Protein AF-A0A962G5G0-F1 (afdb_monomer)

Structure (mmCIF, N/CA/C/O backbone):
data_AF-A0A962G5G0-F1
#
_entry.id   AF-A0A962G5G0-F1
#
loop_
_atom_site.group_PDB
_atom_site.id
_atom_site.type_symbol
_atom_site.label_atom_id
_atom_site.label_alt_id
_atom_site.label_comp_id
_atom_site.label_asym_id
_atom_site.label_entity_id
_atom_site.label_seq_id
_atom_site.pdbx_PDB_ins_code
_atom_site.Cartn_x
_atom_site.Cartn_y
_atom_site.Cartn_z
_atom_site.occupancy
_atom_site.B_iso_or_equiv
_atom_site.auth_seq_id
_atom_site.auth_comp_id
_atom_site.auth_asym_id
_atom_site.auth_atom_id
_atom_site.pdbx_PDB_model_num
ATOM 1 N N . MET A 1 1 ? -68.195 -28.520 99.764 1.00 36.41 1 MET A N 1
ATOM 2 C CA . MET A 1 1 ? -67.243 -29.637 99.575 1.00 36.41 1 MET A CA 1
ATOM 3 C C . MET A 1 1 ? -66.079 -29.139 98.726 1.00 36.41 1 MET A C 1
ATOM 5 O O . MET A 1 1 ? -66.349 -28.735 97.608 1.00 36.41 1 MET A O 1
ATOM 9 N N . LYS A 1 2 ? -64.849 -29.201 99.279 1.00 35.91 2 LYS A N 1
ATOM 10 C CA . LYS A 1 2 ? -63.507 -29.030 98.653 1.00 35.91 2 LYS A CA 1
ATOM 11 C C . LYS A 1 2 ? -63.187 -27.598 98.150 1.00 35.91 2 LYS A C 1
ATOM 13 O O . LYS A 1 2 ? -63.833 -27.125 97.231 1.00 35.91 2 LYS A O 1
ATOM 18 N N . SER A 1 3 ? -62.398 -26.799 98.893 1.00 39.56 3 SER A N 1
ATOM 19 C CA . SER A 1 3 ? -60.905 -26.710 98.900 1.00 39.56 3 SER A CA 1
ATOM 20 C C . SER A 1 3 ? -60.336 -26.190 97.570 1.00 39.56 3 SER A C 1
ATOM 22 O O . SER A 1 3 ? -60.758 -26.685 96.540 1.00 39.56 3 SER A O 1
ATOM 24 N N . ASN A 1 4 ? -59.331 -25.316 97.453 1.00 39.34 4 ASN A N 1
ATOM 25 C CA . ASN A 1 4 ? -58.506 -24.489 98.344 1.00 39.34 4 ASN A CA 1
ATOM 26 C C . ASN A 1 4 ? -57.623 -23.599 97.423 1.00 39.34 4 ASN A C 1
ATOM 28 O O . ASN A 1 4 ? -57.288 -24.030 96.328 1.00 39.34 4 ASN A O 1
ATOM 32 N N . LEU A 1 5 ? -57.215 -22.425 97.919 1.00 43.81 5 LEU A N 1
ATOM 33 C CA . LEU A 1 5 ? -55.905 -21.755 97.751 1.00 43.81 5 LEU A CA 1
ATOM 34 C C . LEU A 1 5 ? -55.182 -21.669 96.371 1.00 43.81 5 LEU A C 1
ATOM 36 O O . LEU A 1 5 ? -54.642 -22.650 95.875 1.00 43.81 5 LEU A O 1
ATOM 40 N N . ALA A 1 6 ? -54.935 -20.409 95.973 1.00 43.25 6 ALA A N 1
ATOM 41 C CA . ALA A 1 6 ? -53.603 -19.785 95.818 1.00 43.25 6 ALA A CA 1
ATOM 42 C C . ALA A 1 6 ? -53.030 -19.447 94.414 1.00 43.25 6 ALA A C 1
ATOM 44 O O . ALA A 1 6 ? -53.077 -20.224 93.469 1.00 43.25 6 ALA A O 1
ATOM 45 N N . ILE A 1 7 ? -52.321 -18.304 94.434 1.00 49.72 7 ILE A N 1
ATOM 46 C CA . ILE A 1 7 ? -51.160 -17.855 93.636 1.00 49.72 7 ILE A CA 1
ATOM 47 C C . ILE A 1 7 ? -51.413 -16.794 92.543 1.00 49.72 7 ILE A C 1
ATOM 49 O O . ILE A 1 7 ? -51.972 -17.027 91.479 1.00 49.72 7 ILE A O 1
ATOM 53 N N . VAL A 1 8 ? -50.903 -15.604 92.877 1.00 47.97 8 VAL A N 1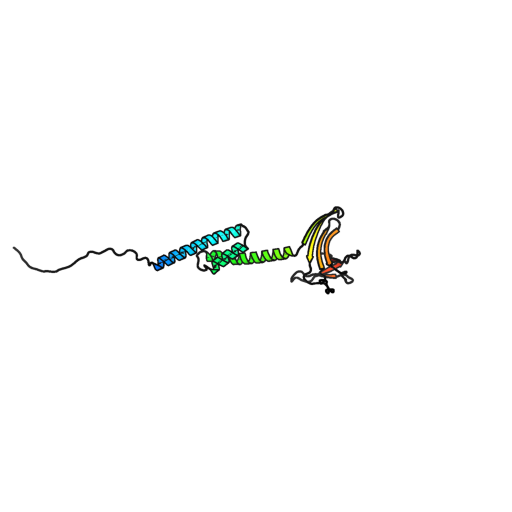
ATOM 54 C CA . VAL A 1 8 ? -50.624 -14.397 92.088 1.00 47.97 8 VAL A CA 1
ATOM 55 C C . VAL A 1 8 ? -49.472 -14.649 91.105 1.00 47.97 8 VAL A C 1
ATOM 57 O O . VAL A 1 8 ? -48.456 -15.172 91.548 1.00 47.97 8 VAL A O 1
ATOM 60 N N . ALA A 1 9 ? -49.557 -14.187 89.847 1.00 42.62 9 ALA A N 1
ATOM 61 C CA . ALA A 1 9 ? -48.405 -13.634 89.109 1.00 42.62 9 ALA A CA 1
ATOM 62 C C . ALA A 1 9 ? -48.790 -12.969 87.769 1.00 42.62 9 ALA A C 1
ATOM 64 O O . ALA A 1 9 ? -49.517 -13.511 86.944 1.00 42.62 9 ALA A O 1
ATOM 65 N N . LEU A 1 10 ? -48.225 -11.777 87.606 1.00 46.53 10 LEU A N 1
ATOM 66 C CA . LEU A 1 10 ? -48.151 -10.849 86.479 1.00 46.53 10 LEU A CA 1
ATOM 67 C C . LEU A 1 10 ? -47.375 -11.444 85.276 1.00 46.53 10 LEU A C 1
ATOM 69 O O . LEU A 1 10 ? -46.328 -12.030 85.519 1.00 46.53 10 LEU A O 1
ATOM 73 N N . LEU A 1 11 ? -47.811 -11.234 84.020 1.00 47.28 11 LEU A N 1
ATOM 74 C CA . LEU A 1 11 ? -47.003 -11.269 82.768 1.00 47.28 11 LEU A CA 1
ATOM 75 C C . LEU A 1 11 ? -47.920 -10.855 81.589 1.00 47.28 11 LEU A C 1
ATOM 77 O O . LEU A 1 11 ? -48.813 -11.599 81.205 1.00 47.28 11 LEU A O 1
ATOM 81 N N . ALA A 1 12 ? -47.974 -9.584 81.182 1.00 44.97 12 ALA A N 1
ATOM 82 C CA . ALA A 1 12 ? -47.028 -8.863 80.319 1.00 44.97 12 ALA A CA 1
ATOM 83 C C . ALA A 1 12 ? -47.018 -9.340 78.847 1.00 44.97 12 ALA A C 1
ATOM 85 O O . ALA A 1 12 ? -46.384 -10.325 78.500 1.00 44.97 12 ALA A O 1
ATOM 86 N N . SER A 1 13 ? -47.730 -8.565 78.017 1.00 46.62 13 SER A N 1
ATOM 87 C CA . SER A 1 13 ? -47.401 -8.123 76.650 1.00 46.62 13 SER A CA 1
ATOM 88 C C . SER A 1 13 ? -46.637 -9.078 75.720 1.00 46.62 13 SER A C 1
ATOM 90 O O . SER A 1 13 ? -45.431 -9.265 75.855 1.00 46.62 13 SER A O 1
ATOM 92 N N . MET A 1 14 ? -47.309 -9.543 74.662 1.00 47.50 14 MET A N 1
ATOM 93 C CA . MET A 1 14 ? -46.646 -10.031 73.449 1.00 47.50 14 MET A CA 1
ATOM 94 C C . MET A 1 14 ? -47.376 -9.499 72.209 1.00 47.50 14 MET A C 1
ATOM 96 O O . MET A 1 14 ? -48.088 -10.212 71.510 1.00 47.50 14 MET A O 1
ATOM 100 N N . ILE A 1 15 ? -47.217 -8.196 71.968 1.00 54.34 15 ILE A N 1
ATOM 101 C CA . ILE A 1 15 ? -47.403 -7.595 70.645 1.00 54.34 15 ILE A CA 1
ATOM 102 C C . ILE A 1 15 ? -46.036 -7.702 69.963 1.00 54.34 15 ILE A C 1
ATOM 104 O O . ILE A 1 15 ? -45.119 -6.959 70.298 1.00 54.34 15 ILE A O 1
ATOM 108 N N . LEU A 1 16 ? -45.885 -8.667 69.055 1.00 52.91 16 LEU A N 1
ATOM 109 C CA . LEU A 1 16 ? -44.773 -8.729 68.106 1.00 52.91 16 LEU A CA 1
ATOM 110 C C . LEU A 1 16 ? -45.075 -7.750 66.961 1.00 52.91 16 LEU A C 1
ATOM 112 O O . LEU A 1 16 ? -45.973 -8.041 66.166 1.00 52.91 16 LEU A O 1
ATOM 116 N N . PRO A 1 17 ? -44.369 -6.616 66.812 1.00 52.75 17 PRO A N 1
ATOM 117 C CA . PRO A 1 17 ? -44.355 -5.943 65.530 1.00 52.75 17 PRO A CA 1
ATOM 118 C C . PRO A 1 17 ? -43.492 -6.772 64.570 1.00 52.75 17 PRO A C 1
ATOM 120 O O . PRO A 1 17 ? -42.322 -7.058 64.823 1.00 52.75 17 PRO A O 1
ATOM 123 N N . LEU A 1 18 ? -44.095 -7.173 63.454 1.00 57.88 18 LEU A N 1
ATOM 124 C CA . LEU A 1 18 ? -43.397 -7.614 62.253 1.00 57.88 18 LEU A CA 1
ATOM 125 C C . LEU A 1 18 ? -42.538 -6.448 61.730 1.00 57.88 18 LEU A C 1
ATOM 127 O O . LEU A 1 18 ? -43.005 -5.636 60.941 1.00 57.88 18 LEU A O 1
ATOM 131 N N . THR A 1 19 ? -41.286 -6.346 62.175 1.00 49.97 19 THR A N 1
ATOM 132 C CA . THR A 1 19 ? -40.266 -5.470 61.573 1.00 49.97 19 THR A CA 1
ATOM 133 C C . THR A 1 19 ? -39.116 -6.324 61.055 1.00 49.97 19 THR A C 1
ATOM 135 O O . THR A 1 19 ? -38.000 -6.283 61.563 1.00 49.97 19 THR A O 1
ATOM 138 N N . ALA A 1 20 ? -39.410 -7.152 60.059 1.00 50.50 20 ALA A N 1
ATOM 139 C CA . ALA A 1 20 ? -38.411 -7.858 59.268 1.00 50.50 20 ALA A CA 1
ATOM 140 C C . ALA A 1 20 ? -38.700 -7.610 57.781 1.00 50.50 20 ALA A C 1
ATOM 142 O O . ALA A 1 20 ? -38.950 -8.535 57.018 1.00 50.50 20 ALA A O 1
ATOM 143 N N . CYS A 1 21 ? -38.712 -6.331 57.400 1.00 55.66 21 CYS A N 1
ATOM 144 C CA . CYS A 1 21 ? -38.601 -5.893 56.015 1.00 55.66 21 CYS A CA 1
ATOM 145 C C . CYS A 1 21 ? -37.314 -5.070 55.879 1.00 55.66 21 CYS A C 1
ATOM 147 O O . CYS A 1 21 ? -37.203 -3.981 56.437 1.00 55.66 21 CYS A O 1
ATOM 149 N N . ASP A 1 22 ? -36.366 -5.637 55.137 1.00 57.44 22 ASP A N 1
ATOM 150 C CA . ASP A 1 22 ? -35.832 -4.984 53.942 1.00 57.44 22 ASP A CA 1
ATOM 151 C C . ASP A 1 22 ? -35.091 -3.653 54.160 1.00 57.44 22 ASP A C 1
ATOM 153 O O . ASP A 1 22 ? -35.490 -2.596 53.676 1.00 57.44 22 ASP A O 1
ATOM 157 N N . GLN A 1 23 ? -33.969 -3.690 54.882 1.00 61.34 23 GLN A N 1
ATOM 158 C CA . GLN A 1 23 ? -32.993 -2.600 54.816 1.00 61.34 23 GLN A CA 1
ATOM 159 C C . GLN A 1 23 ? -32.037 -2.867 53.654 1.00 61.34 23 GLN A C 1
ATOM 161 O O . GLN A 1 23 ? -30.925 -3.356 53.844 1.00 61.34 23 GLN A O 1
ATOM 166 N N . VAL A 1 24 ? -32.499 -2.583 52.434 1.00 66.50 24 VAL A N 1
ATOM 167 C CA . VAL A 1 24 ? -31.597 -2.410 51.292 1.00 66.50 24 VAL A CA 1
ATOM 168 C C . VAL A 1 24 ? -30.674 -1.246 51.639 1.00 66.50 24 VAL A C 1
ATOM 170 O O . VAL A 1 24 ? -31.141 -0.134 51.883 1.00 66.50 24 VAL A O 1
ATOM 173 N N . ASP A 1 25 ? -29.374 -1.518 51.707 1.00 82.44 25 ASP A N 1
ATOM 174 C CA . ASP A 1 25 ? -28.355 -0.500 51.941 1.00 82.44 25 ASP A CA 1
ATOM 175 C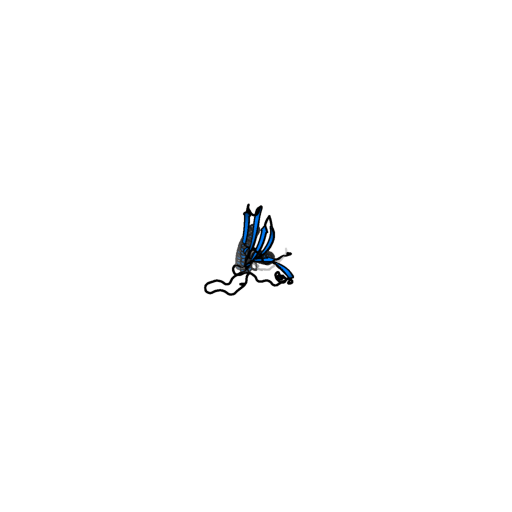 C . ASP A 1 25 ? -28.440 0.576 50.832 1.00 82.44 25 ASP A C 1
ATOM 177 O O . ASP A 1 25 ? -28.213 0.260 49.655 1.00 82.44 25 ASP A O 1
ATOM 181 N N . PRO A 1 26 ? -28.762 1.843 51.167 1.00 84.12 26 PRO A N 1
ATOM 182 C CA . PRO A 1 26 ? -28.866 2.923 50.187 1.00 84.12 26 PRO A CA 1
ATOM 183 C C . PRO A 1 26 ? -27.579 3.129 49.377 1.00 84.12 26 PRO A C 1
ATOM 185 O O . PRO A 1 26 ? -27.629 3.561 48.221 1.00 84.12 26 PRO A O 1
ATOM 188 N N . GLU A 1 27 ? -26.415 2.817 49.954 1.00 85.62 27 GLU A N 1
ATOM 189 C CA . GLU A 1 27 ? -25.130 2.916 49.266 1.00 85.62 27 GLU A CA 1
ATOM 190 C C . GLU A 1 27 ? -24.972 1.814 48.208 1.00 85.62 27 GLU A C 1
ATOM 192 O O . GLU A 1 27 ? -24.553 2.094 47.075 1.00 85.62 27 GLU A O 1
ATOM 197 N N . ALA A 1 28 ? -25.401 0.591 48.531 1.00 87.12 28 ALA A N 1
ATOM 198 C CA . ALA A 1 28 ? -25.445 -0.529 47.595 1.00 87.12 28 ALA A CA 1
ATOM 199 C C . ALA A 1 28 ? -26.407 -0.254 46.427 1.00 87.12 28 ALA A C 1
ATOM 201 O O . ALA A 1 28 ? -26.058 -0.489 45.265 1.00 87.12 28 ALA A O 1
ATOM 202 N N . GLU A 1 29 ? -27.578 0.328 46.698 1.00 88.81 29 GLU A N 1
ATOM 203 C CA . GLU A 1 29 ? -28.540 0.697 45.655 1.00 88.81 29 GLU A CA 1
ATOM 204 C C . GLU A 1 29 ? -27.980 1.787 44.717 1.00 88.81 29 GLU A C 1
ATOM 206 O O . GLU A 1 29 ? -28.083 1.691 43.487 1.00 88.81 29 GLU A O 1
ATOM 211 N N . LEU A 1 30 ? -27.323 2.817 45.262 1.00 91.44 30 LEU A N 1
ATOM 212 C CA . LEU A 1 30 ? -26.669 3.862 44.466 1.00 91.44 30 LEU A CA 1
ATOM 213 C C . LEU A 1 30 ? -25.529 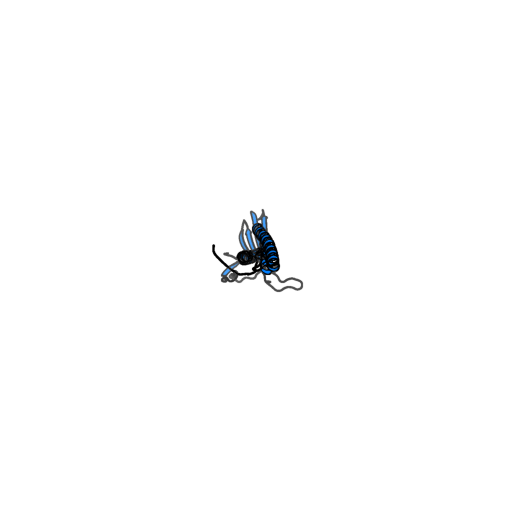3.306 43.605 1.00 91.44 30 LEU A C 1
ATOM 215 O O . LEU A 1 30 ? -25.385 3.710 42.444 1.00 91.44 30 LEU A O 1
ATOM 219 N N . ALA A 1 31 ? -24.727 2.386 44.145 1.00 90.50 31 ALA A N 1
ATOM 220 C CA . ALA A 1 31 ? -23.669 1.707 43.404 1.00 90.50 31 ALA A CA 1
ATOM 221 C C . ALA A 1 31 ? -24.241 0.866 42.253 1.00 90.50 31 ALA A C 1
ATOM 223 O O . ALA A 1 31 ? -23.762 0.974 41.122 1.00 90.50 31 ALA A O 1
ATOM 224 N N . GLN A 1 32 ? -25.321 0.122 42.498 1.00 91.06 32 GLN A N 1
ATOM 225 C CA . GLN A 1 32 ? -26.008 -0.660 41.472 1.00 91.06 32 GLN A CA 1
ATOM 226 C C . GLN A 1 32 ? -26.581 0.229 40.361 1.00 91.06 32 GLN A C 1
ATOM 228 O O . GLN A 1 32 ? -26.385 -0.055 39.178 1.00 91.06 32 GLN A O 1
ATOM 233 N N . ARG A 1 33 ? -27.224 1.351 40.712 1.00 93.69 33 ARG A N 1
ATOM 234 C CA . ARG A 1 33 ? -27.728 2.333 39.735 1.00 93.69 33 ARG A CA 1
ATOM 235 C C . ARG A 1 33 ? -26.597 2.963 38.915 1.00 93.69 33 ARG A C 1
ATOM 237 O O . ARG A 1 33 ? -26.771 3.188 37.718 1.00 93.69 33 ARG A O 1
ATOM 244 N N . ARG A 1 34 ? -25.439 3.256 39.525 1.00 93.19 34 ARG A N 1
ATOM 245 C CA . ARG A 1 34 ? -24.243 3.735 38.803 1.00 93.19 34 ARG A CA 1
ATOM 246 C C . ARG A 1 34 ? -23.729 2.684 37.824 1.00 93.19 34 ARG A C 1
ATOM 248 O O . ARG A 1 34 ? -23.516 3.021 36.663 1.00 93.19 34 ARG A O 1
ATOM 255 N N . GLN A 1 35 ? -23.598 1.434 38.265 1.00 93.81 35 GLN A N 1
ATOM 256 C CA . GLN A 1 35 ? -23.142 0.344 37.407 1.00 93.81 35 GLN A CA 1
ATOM 257 C C . GLN A 1 35 ? -24.099 0.128 36.234 1.00 93.81 35 GLN A C 1
ATOM 259 O O . GLN A 1 35 ? -23.654 0.046 35.098 1.00 93.81 35 GLN A O 1
ATOM 264 N N . ALA A 1 36 ? -25.412 0.129 36.474 1.00 95.81 36 ALA A N 1
ATOM 265 C CA . ALA A 1 36 ? -26.407 -0.014 35.414 1.00 95.81 36 ALA A CA 1
ATOM 266 C C . ALA A 1 36 ? -26.285 1.078 34.335 1.00 95.81 36 ALA A C 1
ATOM 268 O O . ALA A 1 36 ? -26.421 0.780 33.151 1.00 95.81 36 ALA A O 1
ATOM 269 N N . ARG A 1 37 ? -25.976 2.326 34.721 1.00 96.19 37 ARG A N 1
ATOM 270 C CA . ARG A 1 37 ? -25.713 3.410 33.757 1.00 96.19 37 ARG A CA 1
ATOM 271 C C . ARG A 1 37 ? -24.438 3.181 32.948 1.00 96.19 37 ARG A C 1
ATOM 273 O O . ARG A 1 37 ? -24.449 3.433 31.750 1.00 96.19 37 ARG A O 1
ATOM 280 N N . VAL A 1 38 ? -23.368 2.703 33.587 1.00 97.06 38 VAL A N 1
ATOM 281 C CA . VAL A 1 38 ? -22.122 2.341 32.892 1.00 97.06 38 VAL A CA 1
ATOM 282 C C . VAL A 1 38 ? -22.381 1.228 31.880 1.00 97.06 38 VAL A C 1
ATOM 284 O O . VAL A 1 38 ? -21.997 1.367 30.725 1.00 97.06 38 VAL A O 1
ATOM 287 N N . GLU A 1 39 ? -23.080 0.161 32.275 1.00 97.44 39 GLU A N 1
ATOM 288 C CA . GLU A 1 39 ? -23.389 -0.948 31.363 1.00 97.44 39 GLU A CA 1
ATOM 289 C C . GLU A 1 39 ? -24.267 -0.498 30.187 1.00 97.44 39 GLU A C 1
ATOM 291 O O . GLU A 1 39 ? -24.011 -0.895 29.056 1.00 97.44 39 GLU A O 1
ATOM 296 N N . ALA A 1 40 ? -25.262 0.364 30.424 1.00 97.81 40 ALA A N 1
ATOM 297 C CA . ALA A 1 40 ? -26.109 0.895 29.355 1.00 97.81 40 ALA A CA 1
ATOM 298 C C . ALA A 1 40 ? -25.322 1.754 28.348 1.00 97.81 40 ALA A C 1
ATOM 300 O O . ALA A 1 40 ? -25.558 1.664 27.142 1.00 97.81 40 ALA A O 1
ATOM 301 N N . GLU A 1 41 ? -24.373 2.567 28.823 1.00 97.19 41 GLU A N 1
ATOM 302 C CA . GLU A 1 41 ? -23.491 3.340 27.943 1.00 97.19 41 GLU A CA 1
ATOM 303 C C . GLU A 1 41 ? -22.565 2.417 27.142 1.00 97.19 41 GLU A C 1
ATOM 305 O O . GLU A 1 41 ? -22.455 2.555 25.926 1.00 97.19 41 GLU A O 1
ATOM 310 N N . VAL A 1 42 ? -21.947 1.428 27.792 1.00 98.31 42 VAL A N 1
ATOM 311 C CA . VAL A 1 42 ? -21.063 0.468 27.119 1.00 98.31 42 VAL A CA 1
ATOM 312 C C . VAL A 1 42 ? -21.818 -0.363 26.076 1.00 98.31 42 VAL A C 1
ATOM 314 O O . VAL A 1 42 ? -21.279 -0.602 24.999 1.00 98.31 42 VAL A O 1
ATOM 317 N N . GLU A 1 43 ? -23.067 -0.753 26.337 1.00 98.31 43 GLU A N 1
ATOM 318 C CA . GLU A 1 43 ? -23.927 -1.439 25.360 1.00 98.31 43 GLU A CA 1
ATOM 319 C C . GLU A 1 43 ? -24.154 -0.577 24.111 1.00 98.31 43 GLU A C 1
ATOM 321 O O . GLU A 1 43 ? -23.984 -1.040 22.982 1.00 98.31 43 GLU A O 1
ATOM 326 N N . LYS A 1 44 ? -24.454 0.715 24.294 1.00 98.25 44 LYS A N 1
ATOM 327 C CA . LYS A 1 44 ? -24.594 1.660 23.179 1.00 98.25 44 LYS A CA 1
ATOM 328 C C . LYS A 1 44 ? -23.293 1.784 22.382 1.00 98.25 44 LYS A C 1
ATOM 330 O O . LYS A 1 44 ? -23.327 1.789 21.151 1.00 98.25 44 LYS A O 1
ATOM 335 N N . GLN A 1 45 ? -22.151 1.868 23.063 1.00 98.19 45 GLN A N 1
ATOM 336 C CA . GLN A 1 45 ? -20.845 1.908 22.404 1.00 98.19 45 GLN A CA 1
ATOM 337 C C . GLN A 1 45 ? -20.557 0.613 21.639 1.00 98.19 45 GLN A C 1
ATOM 339 O O . GLN A 1 45 ? -20.057 0.668 20.519 1.00 98.19 45 GLN A O 1
ATOM 344 N N . TYR A 1 46 ? -20.924 -0.543 22.190 1.00 98.00 46 TYR A N 1
ATOM 345 C CA . TYR A 1 46 ? -20.757 -1.832 21.523 1.00 98.00 46 TYR A CA 1
ATOM 346 C C . TYR A 1 46 ? -21.609 -1.936 20.254 1.00 98.00 46 TYR A C 1
ATOM 348 O O . TYR A 1 46 ? -21.114 -2.340 19.204 1.00 98.00 46 TYR A O 1
ATOM 356 N N . HIS A 1 47 ? -22.856 -1.471 20.304 1.00 98.31 47 HIS A N 1
ATOM 357 C CA . HIS A 1 47 ? -23.697 -1.369 19.116 1.00 98.31 47 HIS A CA 1
ATOM 358 C C . HIS A 1 47 ? -23.080 -0.447 18.047 1.00 98.31 47 HIS A C 1
ATOM 360 O O . HIS A 1 47 ? -23.006 -0.821 16.877 1.00 98.31 47 HIS A O 1
ATOM 366 N N . ASN A 1 48 ? -22.582 0.732 18.434 1.00 98.00 48 ASN A N 1
ATOM 367 C CA . ASN A 1 48 ? -21.911 1.646 17.503 1.00 98.00 48 ASN A CA 1
ATOM 368 C C . ASN A 1 48 ? -20.643 1.027 16.896 1.00 98.00 48 ASN A C 1
ATOM 370 O O . ASN A 1 48 ? -20.385 1.189 15.705 1.00 98.00 48 ASN A O 1
ATOM 374 N N . PHE A 1 49 ? -19.865 0.308 17.703 1.00 98.25 49 PHE A N 1
ATOM 375 C CA . PHE A 1 49 ? -18.680 -0.420 17.268 1.00 98.25 49 PHE A CA 1
ATOM 376 C C . PHE A 1 49 ? -19.015 -1.449 16.178 1.00 98.25 49 PHE A C 1
ATOM 378 O O . PHE A 1 49 ? -18.419 -1.407 15.103 1.00 98.25 49 PHE A O 1
ATOM 385 N N . GLU A 1 50 ? -20.010 -2.313 16.402 1.00 97.44 50 GLU A N 1
ATOM 386 C CA . GLU A 1 50 ? -20.423 -3.319 15.412 1.00 97.44 50 GLU A CA 1
ATOM 387 C C . GLU A 1 50 ? -20.974 -2.664 14.131 1.00 97.44 50 GLU A C 1
ATOM 389 O O . GLU A 1 50 ? -20.667 -3.112 13.026 1.00 97.44 50 GLU A O 1
ATOM 394 N N . GLN A 1 51 ? -21.716 -1.555 14.243 1.00 98.06 51 GLN A N 1
ATOM 395 C CA . GLN A 1 51 ? -22.164 -0.797 13.068 1.00 98.06 51 GLN A CA 1
ATOM 396 C C . GLN A 1 51 ? -20.999 -0.215 12.261 1.00 98.06 51 GLN A C 1
ATOM 398 O O . GLN A 1 51 ? -21.034 -0.219 11.029 1.00 98.06 51 GLN A O 1
ATOM 403 N N . LEU A 1 52 ? -19.963 0.292 12.932 1.00 97.56 52 LEU A N 1
ATOM 404 C CA . LEU A 1 52 ? -18.783 0.821 12.255 1.00 97.56 52 LEU A CA 1
ATOM 405 C C . LEU A 1 52 ? -18.029 -0.282 11.517 1.00 97.56 52 LEU A C 1
ATOM 407 O O . LEU A 1 52 ? -17.691 -0.070 10.350 1.00 97.56 52 LEU A O 1
ATOM 411 N N . LEU A 1 53 ? -17.866 -1.455 12.136 1.00 95.94 53 LEU A N 1
ATOM 412 C CA . LEU A 1 53 ? -17.302 -2.632 11.473 1.00 95.94 53 LEU A CA 1
ATOM 413 C C . LEU A 1 53 ? -18.117 -3.030 10.239 1.00 95.94 53 LEU A C 1
ATOM 415 O O . LEU A 1 53 ? -17.556 -3.151 9.154 1.00 95.94 53 LEU A O 1
ATOM 419 N N . ALA A 1 54 ? -19.442 -3.141 10.371 1.00 96.56 54 ALA A N 1
ATOM 420 C CA . ALA A 1 54 ? -20.329 -3.476 9.256 1.00 96.56 54 ALA A CA 1
ATOM 421 C C . ALA A 1 54 ? -20.278 -2.446 8.110 1.00 96.56 54 ALA A C 1
ATOM 423 O O . ALA A 1 54 ? -20.515 -2.790 6.956 1.00 96.56 54 ALA A O 1
ATOM 424 N N . SER A 1 55 ? -19.949 -1.186 8.414 1.00 96.50 55 SER A N 1
ATOM 425 C CA . SER A 1 55 ? -19.790 -0.113 7.422 1.00 96.50 55 SER A CA 1
ATOM 426 C C . SER A 1 55 ? -18.367 0.044 6.863 1.00 96.50 55 SER A C 1
ATOM 428 O O . SER A 1 55 ? -18.105 1.017 6.158 1.00 96.50 55 SER A O 1
ATOM 430 N N . GLY A 1 56 ? -17.434 -0.855 7.203 1.00 93.56 56 GLY A N 1
ATOM 431 C CA . GLY A 1 56 ? -16.036 -0.786 6.758 1.00 93.56 56 GLY A CA 1
ATOM 432 C C . GLY A 1 56 ? -15.215 0.336 7.408 1.00 93.56 56 GLY A C 1
ATOM 433 O O . GLY A 1 56 ? -14.141 0.680 6.928 1.00 93.56 56 GLY A O 1
ATOM 434 N N . ARG A 1 57 ? -15.697 0.932 8.506 1.00 94.69 57 ARG A N 1
ATOM 435 C CA . ARG A 1 57 ? -15.023 2.026 9.229 1.00 94.69 57 ARG A CA 1
ATOM 436 C C . ARG A 1 57 ? -14.238 1.491 10.426 1.00 94.69 57 ARG A C 1
ATOM 438 O O . ARG A 1 57 ? -14.485 1.883 11.569 1.00 94.69 57 ARG A O 1
ATOM 445 N N . ALA A 1 58 ? -13.303 0.583 10.146 1.00 94.19 58 ALA A N 1
ATOM 446 C CA . ALA A 1 58 ? -12.516 -0.150 11.139 1.00 94.19 58 ALA A CA 1
ATOM 447 C C . ALA A 1 58 ? -11.744 0.769 12.104 1.00 94.19 58 ALA A C 1
ATOM 449 O O . ALA A 1 58 ? -11.801 0.563 13.315 1.00 94.19 58 ALA A O 1
ATOM 450 N N . ASP A 1 59 ? -11.108 1.833 11.601 1.00 94.31 59 ASP A N 1
ATOM 451 C CA . ASP A 1 59 ? -10.374 2.804 12.428 1.00 94.31 59 ASP A CA 1
ATOM 452 C C . ASP A 1 59 ? -11.260 3.475 13.488 1.00 94.31 59 ASP A C 1
ATOM 454 O O . ASP A 1 59 ? -10.875 3.627 14.649 1.00 94.31 59 ASP A O 1
ATOM 458 N N . LEU A 1 60 ? -12.479 3.868 13.102 1.00 96.06 60 LEU A N 1
ATOM 459 C CA . LEU A 1 60 ? -13.430 4.483 14.026 1.00 96.06 60 LEU A CA 1
ATOM 460 C C . LEU A 1 60 ? -13.951 3.464 15.043 1.00 96.06 60 LEU A C 1
ATOM 462 O O . LEU A 1 60 ? -14.129 3.812 16.210 1.00 96.06 60 LEU A O 1
ATOM 466 N N . ALA A 1 61 ? -14.173 2.216 14.620 1.00 97.38 61 ALA A N 1
ATOM 467 C CA . ALA A 1 61 ? -14.553 1.135 15.523 1.00 97.38 61 ALA A CA 1
ATOM 468 C C . ALA A 1 61 ? -13.455 0.903 16.577 1.00 97.38 61 ALA A C 1
ATOM 470 O O . ALA A 1 61 ? -13.744 0.868 17.773 1.00 97.38 61 ALA A O 1
ATOM 471 N N . LEU A 1 62 ? -12.187 0.844 16.158 1.00 97.38 62 LEU A N 1
ATOM 472 C CA . LEU A 1 62 ? -11.053 0.694 17.068 1.00 97.38 62 LEU A CA 1
ATOM 473 C C . LEU A 1 62 ? -10.995 1.829 18.103 1.00 97.38 62 LEU A C 1
ATOM 475 O O . LEU A 1 62 ? -10.814 1.554 19.285 1.00 97.38 62 LEU A O 1
ATOM 479 N N . ASN A 1 63 ? -11.245 3.080 17.699 1.00 97.38 63 ASN A N 1
ATOM 480 C CA . ASN A 1 63 ? -11.292 4.213 18.631 1.00 97.38 63 ASN A CA 1
ATOM 481 C C . ASN A 1 63 ? -12.376 4.056 19.714 1.00 97.38 63 ASN A C 1
ATOM 483 O O . ASN A 1 63 ? -12.131 4.384 20.877 1.00 97.38 63 ASN A O 1
ATOM 487 N N . ILE A 1 64 ? -13.563 3.544 19.358 1.00 97.81 64 ILE A N 1
ATOM 488 C CA . ILE A 1 64 ? -14.622 3.246 20.338 1.00 97.81 64 ILE A CA 1
ATOM 489 C C . ILE A 1 64 ? -14.156 2.160 21.305 1.00 97.81 64 ILE A C 1
ATOM 491 O O . ILE A 1 64 ? -14.284 2.316 22.520 1.00 97.81 64 ILE A O 1
ATOM 495 N N . ALA A 1 65 ? -13.604 1.071 20.772 1.00 97.44 65 ALA A N 1
ATOM 496 C CA . ALA A 1 65 ? -13.141 -0.043 21.582 1.00 97.44 65 ALA A CA 1
ATOM 497 C C . ALA A 1 65 ? -12.039 0.391 22.563 1.00 97.44 65 ALA A C 1
ATOM 499 O O . ALA A 1 65 ? -12.156 0.137 23.762 1.00 97.44 65 ALA A O 1
ATOM 500 N N . ASP A 1 66 ? -11.031 1.127 22.089 1.00 97.62 66 ASP A N 1
ATOM 501 C CA . ASP A 1 66 ? -9.946 1.663 22.916 1.00 97.62 66 ASP A CA 1
ATOM 502 C C . ASP A 1 66 ? -10.485 2.613 24.001 1.00 97.62 66 ASP A C 1
ATOM 504 O O . ASP A 1 66 ? -10.070 2.539 25.163 1.00 97.62 66 ASP A O 1
ATOM 508 N N . HIS A 1 67 ? -11.463 3.465 23.670 1.00 97.50 67 HIS A N 1
ATOM 509 C CA . HIS A 1 67 ? -12.114 4.338 24.648 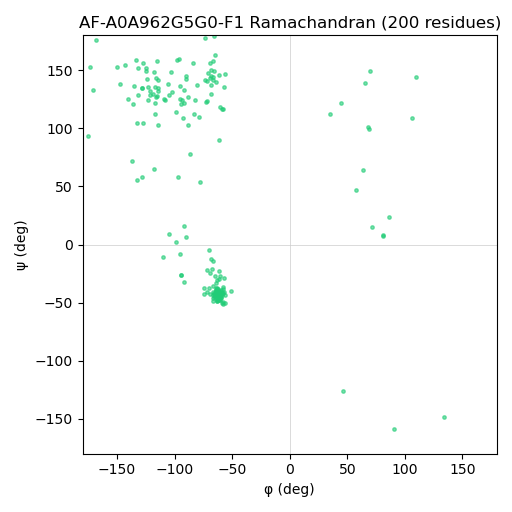1.00 97.50 67 HIS A CA 1
ATOM 510 C C . HIS A 1 67 ? -12.842 3.545 25.744 1.00 97.50 67 HIS A C 1
ATOM 512 O O . HIS A 1 67 ? -12.660 3.836 26.932 1.00 97.50 67 HIS A O 1
ATOM 518 N N . VAL A 1 68 ? -13.637 2.537 25.370 1.00 97.62 68 VAL A N 1
ATOM 519 C CA . VAL A 1 68 ? -14.378 1.696 26.322 1.00 97.62 68 VAL A CA 1
ATOM 520 C C . VAL A 1 68 ? -13.422 0.903 27.205 1.00 97.62 68 VAL A C 1
ATOM 522 O O . VAL A 1 68 ? -13.591 0.894 28.421 1.00 97.62 68 VAL A O 1
ATOM 525 N N . LEU A 1 69 ? -12.394 0.277 26.631 1.00 97.06 69 LEU A N 1
ATOM 526 C CA . LEU A 1 69 ? -11.421 -0.510 27.391 1.00 97.06 69 LEU A CA 1
ATOM 527 C C . LEU A 1 69 ? -10.616 0.346 28.373 1.00 97.06 69 LEU A C 1
ATOM 529 O O . LEU A 1 69 ? -10.291 -0.124 29.462 1.00 97.06 69 LEU A O 1
ATOM 533 N N . LYS A 1 70 ? -10.340 1.607 28.022 1.00 97.88 70 LYS A N 1
ATOM 534 C CA . LYS A 1 70 ? -9.672 2.571 28.904 1.00 97.88 70 LYS A CA 1
ATOM 535 C C . LYS A 1 70 ? -10.586 3.097 30.013 1.00 97.88 70 LYS A C 1
ATOM 537 O O . LYS A 1 70 ? -10.140 3.250 31.146 1.00 97.88 70 LYS A O 1
ATOM 542 N N . THR A 1 71 ? -11.840 3.406 29.690 1.00 97.62 71 THR A N 1
ATOM 543 C CA . THR A 1 71 ? -12.755 4.136 30.591 1.00 97.62 71 THR A CA 1
ATOM 544 C C . THR A 1 71 ? -13.593 3.193 31.456 1.00 97.62 71 THR A C 1
ATOM 546 O O . THR A 1 71 ? -13.889 3.501 32.609 1.00 97.62 71 THR A O 1
ATOM 549 N N . TYR A 1 72 ? -13.935 2.016 30.928 1.00 96.56 72 TYR A N 1
ATOM 550 C CA . TYR A 1 72 ? -14.811 1.023 31.554 1.00 96.56 72 TYR A CA 1
ATOM 551 C C . TYR A 1 72 ? -14.224 -0.403 31.487 1.00 96.56 72 TYR A C 1
ATOM 553 O O . TYR A 1 72 ? -14.898 -1.327 31.012 1.00 96.56 72 TYR A O 1
ATOM 561 N N . PRO A 1 73 ? -12.994 -0.630 31.995 1.00 96.25 73 PRO A N 1
ATOM 562 C CA . PRO A 1 73 ? -12.289 -1.911 31.859 1.00 96.25 73 PRO A CA 1
ATOM 563 C C . PRO A 1 73 ? -13.007 -3.102 32.514 1.00 96.25 73 PRO A C 1
ATOM 565 O O . PRO A 1 73 ? -12.763 -4.244 32.127 1.00 96.25 73 PRO A O 1
ATOM 568 N N . ASN A 1 74 ? -13.885 -2.833 33.488 1.00 95.19 74 ASN A N 1
ATOM 569 C CA . ASN A 1 74 ? -14.615 -3.835 34.273 1.00 95.19 74 ASN A CA 1
ATOM 570 C C . ASN A 1 74 ? -16.094 -3.976 33.863 1.00 95.19 74 ASN A C 1
ATOM 572 O O . ASN A 1 74 ? -16.862 -4.620 34.573 1.00 95.19 74 ASN A O 1
ATOM 576 N N . SER A 1 75 ? -16.517 -3.342 32.765 1.00 96.56 75 SER A N 1
ATOM 577 C CA . SER A 1 75 ? -17.876 -3.516 32.233 1.00 96.56 75 SER A CA 1
ATOM 578 C C . SER A 1 75 ? -18.095 -4.936 31.706 1.00 96.56 75 SER A C 1
ATOM 580 O O . SER A 1 75 ? -17.146 -5.626 31.322 1.00 96.56 75 SER A O 1
ATOM 582 N N . LYS A 1 76 ? -19.355 -5.376 31.627 1.00 96.88 76 LYS A N 1
ATOM 583 C CA . LYS A 1 76 ? -19.700 -6.737 31.178 1.00 96.88 76 LYS A CA 1
ATOM 584 C C . LYS A 1 76 ? -19.266 -7.030 29.743 1.00 96.88 76 LYS A C 1
ATOM 586 O O . LYS A 1 76 ? -18.981 -8.181 29.420 1.00 96.88 76 LYS A O 1
ATOM 591 N N . LEU A 1 77 ? -19.219 -6.010 28.883 1.00 97.00 77 LEU A N 1
ATOM 592 C CA . LEU A 1 77 ? -18.841 -6.147 27.473 1.00 97.00 77 LEU A CA 1
ATOM 593 C C . LEU A 1 77 ? -17.362 -5.862 27.191 1.00 97.00 77 LEU A C 1
ATOM 595 O O . LEU A 1 77 ? -16.909 -6.147 26.083 1.00 97.00 77 LEU A O 1
ATOM 599 N N . ALA A 1 78 ? -16.583 -5.371 28.162 1.00 96.44 78 ALA A N 1
ATOM 600 C CA . ALA A 1 78 ? -15.143 -5.178 27.978 1.00 96.44 78 ALA A CA 1
ATOM 601 C C . ALA A 1 78 ? -14.422 -6.439 27.446 1.00 96.44 78 ALA A C 1
ATOM 603 O O . ALA A 1 78 ? -13.589 -6.295 26.551 1.00 96.44 78 ALA A O 1
ATOM 604 N N . PRO A 1 79 ? -14.745 -7.675 27.886 1.00 96.50 79 PRO A N 1
ATOM 605 C CA . PRO A 1 79 ? -14.159 -8.880 27.299 1.00 96.50 79 PRO A CA 1
ATOM 606 C C . PRO A 1 79 ? -14.442 -9.043 25.797 1.00 96.50 79 PRO A C 1
ATOM 608 O O . PRO A 1 79 ? -13.530 -9.397 25.057 1.00 96.50 79 PRO A O 1
ATOM 611 N N . LYS A 1 80 ? -15.657 -8.716 25.327 1.00 96.00 80 LYS A N 1
ATOM 612 C CA . LYS A 1 80 ? -16.014 -8.805 23.897 1.00 96.00 80 LYS A CA 1
ATOM 613 C C . LYS A 1 80 ? -15.249 -7.796 23.044 1.00 96.00 80 LYS A C 1
ATOM 615 O O . LYS A 1 80 ? -14.870 -8.101 21.919 1.00 96.00 80 LYS A O 1
ATOM 620 N N . PHE A 1 81 ? -14.998 -6.600 23.580 1.00 96.81 81 PHE A N 1
ATOM 621 C CA . PHE A 1 81 ? -14.108 -5.640 22.929 1.00 96.81 81 PHE A CA 1
ATOM 622 C C . PHE A 1 81 ? -12.679 -6.189 22.840 1.00 96.81 81 PHE A C 1
ATOM 624 O O . PHE A 1 81 ? -12.104 -6.188 21.756 1.00 96.81 81 PHE A O 1
ATOM 631 N N . LYS A 1 82 ? -12.120 -6.717 23.942 1.00 94.88 82 LYS A N 1
ATOM 632 C CA . LYS A 1 82 ? -10.751 -7.276 23.961 1.00 94.88 82 LYS A CA 1
ATOM 633 C C . LYS A 1 82 ? -10.554 -8.395 22.941 1.00 94.88 82 LYS A C 1
ATOM 635 O O . LYS A 1 82 ? -9.520 -8.425 22.286 1.00 94.88 82 LYS A O 1
ATOM 640 N N . GLU A 1 83 ? -11.543 -9.273 22.787 1.00 95.06 83 GLU A N 1
ATOM 641 C CA . GLU A 1 83 ? -11.517 -10.363 21.804 1.00 95.06 83 GLU A CA 1
ATOM 642 C C . GLU A 1 83 ? -11.334 -9.851 20.365 1.00 95.06 83 GLU A C 1
ATOM 644 O O . GLU A 1 83 ? -10.635 -10.471 19.567 1.00 95.06 83 GLU A O 1
ATOM 649 N N . LYS A 1 84 ? -11.927 -8.697 20.040 1.00 94.19 84 LYS A N 1
ATOM 650 C CA . LYS A 1 84 ? -11.937 -8.145 18.680 1.00 94.19 84 LYS A CA 1
ATOM 651 C C . LYS A 1 84 ? -10.817 -7.141 18.408 1.00 94.19 84 LYS A C 1
ATOM 653 O O . LYS A 1 84 ? -10.434 -6.981 17.254 1.00 94.19 84 LYS A O 1
ATOM 658 N N . VAL A 1 85 ? -10.300 -6.458 19.431 1.00 94.00 85 VAL A N 1
ATOM 659 C CA . VAL A 1 85 ? -9.361 -5.331 19.264 1.00 94.00 85 VAL A CA 1
ATOM 660 C C . VAL A 1 85 ? -8.015 -5.748 18.681 1.00 94.00 85 VAL A C 1
ATOM 662 O O . VAL A 1 85 ? -7.540 -5.071 17.776 1.00 94.00 85 VAL A O 1
ATOM 665 N N . GLU A 1 86 ? -7.401 -6.838 19.150 1.00 91.44 86 GLU A N 1
ATOM 666 C CA . GLU A 1 86 ? -6.073 -7.233 18.650 1.00 91.44 86 GLU A CA 1
ATOM 667 C C . GLU A 1 86 ? -6.101 -7.662 17.171 1.00 91.44 86 GLU A C 1
ATOM 669 O O . GLU A 1 86 ? -5.332 -7.100 16.384 1.00 91.44 86 GLU A O 1
ATOM 674 N N . PRO A 1 87 ? -7.022 -8.547 16.726 1.00 93.06 87 PRO A N 1
ATOM 675 C CA . PRO A 1 87 ? -7.175 -8.842 15.301 1.00 93.06 87 PRO A CA 1
ATOM 676 C C . PRO A 1 87 ? -7.500 -7.597 14.469 1.00 93.06 87 PRO A C 1
ATOM 678 O O . PRO A 1 87 ? -6.922 -7.403 13.401 1.00 93.06 87 PRO A O 1
ATOM 681 N N . LEU A 1 88 ? -8.382 -6.723 14.971 1.00 95.38 88 LEU A N 1
ATOM 682 C CA . LEU A 1 88 ? -8.765 -5.492 14.280 1.00 95.38 88 LEU A CA 1
ATOM 683 C C . LEU A 1 88 ? -7.579 -4.530 14.125 1.00 95.38 88 LEU A C 1
ATOM 685 O O . LEU A 1 88 ? -7.413 -3.917 13.074 1.00 95.38 88 LEU A O 1
ATOM 689 N N . ARG A 1 89 ? -6.728 -4.409 15.148 1.00 95.12 89 ARG A N 1
ATOM 690 C CA . ARG A 1 89 ? -5.524 -3.574 15.103 1.00 95.12 89 ARG A CA 1
ATOM 691 C C . ARG A 1 89 ? -4.530 -4.106 14.074 1.00 95.12 89 ARG A C 1
ATOM 693 O O . ARG A 1 89 ? -4.007 -3.318 13.290 1.00 95.12 89 ARG A O 1
ATOM 700 N N . ALA A 1 90 ? -4.306 -5.420 14.049 1.00 94.44 90 ALA A N 1
ATOM 701 C CA . ALA A 1 90 ? -3.446 -6.056 13.054 1.00 94.44 90 ALA A CA 1
ATOM 702 C C . ALA A 1 90 ? -3.978 -5.844 11.626 1.00 94.44 90 ALA A C 1
ATOM 704 O O . ALA A 1 90 ? -3.214 -5.462 10.741 1.00 94.44 90 ALA A O 1
ATOM 705 N N . GLN A 1 91 ? -5.290 -6.007 11.424 1.00 92.75 91 GLN A N 1
ATOM 706 C CA . GLN A 1 91 ? -5.949 -5.738 10.146 1.00 92.75 91 GLN A CA 1
ATOM 707 C C . GLN A 1 91 ? -5.745 -4.286 9.698 1.00 92.75 91 GLN A C 1
ATOM 709 O O . GLN A 1 91 ? -5.303 -4.054 8.579 1.00 92.75 91 GLN A O 1
ATOM 714 N N . ILE A 1 92 ? -6.007 -3.309 10.571 1.00 95.38 92 ILE A N 1
ATOM 715 C CA . ILE A 1 92 ? -5.843 -1.883 10.253 1.00 95.38 92 ILE A CA 1
ATOM 716 C C . ILE A 1 92 ? -4.395 -1.557 9.869 1.00 95.38 92 ILE A C 1
ATOM 718 O O . ILE A 1 92 ? -4.163 -0.793 8.934 1.00 95.38 92 ILE A O 1
ATOM 722 N N . VAL A 1 93 ? -3.408 -2.117 10.577 1.00 95.25 93 VAL A N 1
ATOM 723 C CA . VAL A 1 93 ? -1.989 -1.920 10.238 1.00 95.25 93 VAL A CA 1
ATOM 724 C C . VAL A 1 93 ? -1.682 -2.487 8.854 1.00 95.25 93 VAL A C 1
ATOM 726 O O . VAL A 1 93 ? -1.069 -1.789 8.049 1.00 95.25 93 VAL A O 1
ATOM 729 N N . ALA A 1 94 ? -2.147 -3.702 8.557 1.00 93.25 94 ALA A N 1
ATOM 730 C CA . ALA A 1 94 ? -1.955 -4.323 7.251 1.00 93.25 94 ALA A CA 1
ATOM 731 C C . ALA A 1 94 ? -2.618 -3.509 6.127 1.00 93.25 94 ALA A C 1
ATOM 733 O O . ALA A 1 94 ? -1.968 -3.198 5.138 1.00 93.25 94 ALA A O 1
ATOM 734 N N . GLU A 1 95 ? -3.871 -3.083 6.302 1.00 92.50 95 GLU A N 1
ATOM 735 C CA . GLU A 1 95 ? -4.600 -2.280 5.310 1.00 92.50 95 GLU A CA 1
ATOM 736 C C . GLU A 1 95 ? -3.954 -0.911 5.067 1.00 92.50 95 GLU A C 1
ATOM 738 O O . GLU A 1 95 ? -3.920 -0.425 3.934 1.00 92.50 95 GLU A O 1
ATOM 743 N N . ARG A 1 96 ? -3.432 -0.269 6.120 1.00 93.44 96 ARG A N 1
ATOM 744 C CA . ARG A 1 96 ? -2.682 0.986 5.986 1.00 93.44 96 ARG A CA 1
ATOM 745 C C . ARG A 1 96 ? -1.384 0.780 5.227 1.00 93.44 96 ARG A C 1
ATOM 747 O O . ARG A 1 96 ? -1.053 1.618 4.397 1.00 93.44 96 ARG A O 1
ATOM 754 N N . GLU A 1 97 ? -0.673 -0.309 5.497 1.00 94.38 97 GLU A N 1
ATOM 755 C CA . GLU A 1 97 ? 0.561 -0.623 4.785 1.00 94.38 97 GLU A CA 1
ATOM 756 C C . GLU A 1 97 ? 0.292 -0.941 3.313 1.00 94.38 97 GLU A C 1
ATOM 758 O O . GLU A 1 97 ? 0.961 -0.385 2.448 1.00 94.38 97 GLU A O 1
ATOM 763 N N . THR A 1 98 ? -0.743 -1.727 3.006 1.00 93.31 98 THR A N 1
ATOM 764 C CA . THR A 1 98 ? -1.185 -1.959 1.624 1.00 93.31 98 THR A CA 1
ATOM 765 C C . THR A 1 98 ? -1.499 -0.644 0.920 1.00 93.31 98 THR A C 1
ATOM 767 O O . THR A 1 98 ? -0.948 -0.379 -0.141 1.00 93.31 98 THR A O 1
ATOM 770 N N . ARG A 1 99 ? -2.301 0.232 1.539 1.00 93.88 99 ARG A N 1
ATOM 771 C CA . ARG A 1 99 ? -2.631 1.540 0.957 1.00 93.88 99 ARG A CA 1
ATOM 772 C C . ARG A 1 99 ? -1.388 2.398 0.732 1.00 93.88 99 ARG A C 1
ATOM 774 O O . ARG A 1 99 ? -1.256 3.011 -0.319 1.00 93.88 99 ARG A O 1
ATOM 781 N N . ARG A 1 100 ? -0.467 2.422 1.701 1.00 95.06 100 ARG A N 1
ATOM 782 C CA . ARG A 1 100 ? 0.799 3.153 1.587 1.00 95.06 100 ARG A CA 1
ATOM 783 C C . ARG A 1 100 ? 1.615 2.654 0.396 1.00 95.06 100 ARG A C 1
ATOM 785 O O . ARG A 1 100 ? 2.213 3.474 -0.287 1.00 95.06 100 ARG A O 1
ATOM 792 N N . LEU A 1 101 ? 1.670 1.339 0.174 1.00 93.50 101 LEU A N 1
ATOM 793 C CA . LEU A 1 101 ? 2.369 0.732 -0.960 1.00 93.50 101 LEU A CA 1
ATOM 794 C C . LEU A 1 101 ? 1.667 1.032 -2.289 1.00 93.50 101 LEU A C 1
ATOM 796 O O . LEU A 1 101 ? 2.343 1.386 -3.252 1.00 93.50 101 LEU A O 1
ATOM 800 N N . ASP A 1 102 ? 0.336 0.960 -2.332 1.00 94.00 102 ASP A N 1
ATOM 801 C CA . ASP A 1 102 ? -0.459 1.294 -3.519 1.00 94.00 102 ASP A CA 1
ATOM 802 C C . ASP A 1 102 ? -0.262 2.760 -3.935 1.00 94.00 102 ASP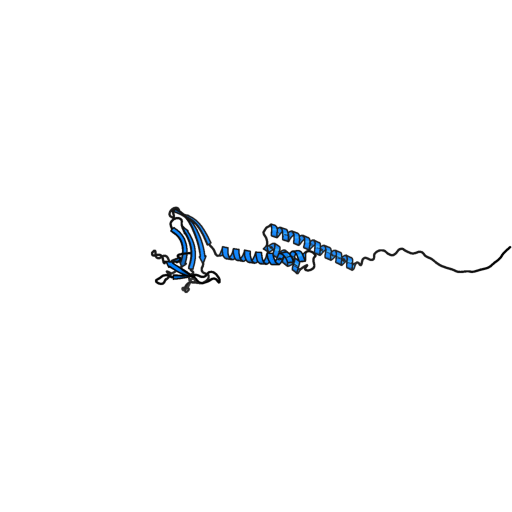 A C 1
ATOM 804 O O . ASP A 1 102 ? -0.098 3.055 -5.117 1.00 94.00 102 ASP A O 1
ATOM 808 N N . GLU A 1 103 ? -0.212 3.676 -2.964 1.00 95.50 103 GLU A N 1
ATOM 809 C CA . GLU A 1 103 ? 0.003 5.114 -3.178 1.00 95.50 103 GLU A CA 1
ATOM 810 C C . GLU A 1 103 ? 1.406 5.460 -3.712 1.00 95.50 103 GLU A C 1
ATOM 812 O O . GLU A 1 103 ? 1.611 6.571 -4.201 1.00 95.50 103 GLU A O 1
ATOM 817 N N . LEU A 1 104 ? 2.376 4.535 -3.658 1.00 95.81 104 LEU A N 1
ATOM 818 C CA . LEU A 1 104 ? 3.688 4.740 -4.290 1.00 95.81 104 LEU A CA 1
ATOM 819 C C . LEU A 1 104 ? 3.620 4.668 -5.818 1.00 95.81 104 LEU A C 1
ATOM 821 O O . LEU A 1 104 ? 4.526 5.169 -6.490 1.00 95.81 104 LEU A O 1
ATOM 825 N N . TRP A 1 105 ? 2.585 4.025 -6.357 1.00 97.44 105 TRP A N 1
ATOM 826 C CA . TRP A 1 105 ? 2.438 3.783 -7.781 1.00 97.44 105 TRP A CA 1
ATOM 827 C C . TRP A 1 105 ? 1.585 4.853 -8.453 1.00 97.44 105 TRP A C 1
ATOM 829 O O . TRP A 1 105 ? 0.504 5.217 -7.994 1.00 97.44 105 TRP A O 1
ATOM 839 N N . VAL A 1 106 ? 2.048 5.298 -9.615 1.00 97.19 106 VAL A N 1
ATOM 840 C CA . VAL A 1 106 ? 1.265 6.098 -10.555 1.00 97.19 106 VAL A CA 1
ATOM 841 C C . VAL A 1 106 ? 0.856 5.209 -11.721 1.00 97.19 106 VAL A C 1
ATOM 843 O O . VAL A 1 106 ? 1.707 4.553 -12.318 1.00 97.19 106 VAL A O 1
ATOM 846 N N . TYR A 1 107 ? -0.436 5.204 -12.052 1.00 96.56 107 TYR A N 1
ATOM 847 C CA . TYR A 1 107 ? -1.021 4.369 -13.103 1.00 96.56 107 TYR A CA 1
ATOM 848 C C . TYR A 1 107 ? -1.576 5.223 -14.242 1.00 96.56 107 TYR A C 1
ATOM 850 O O . TYR A 1 107 ? -2.410 6.096 -14.004 1.00 96.56 107 TYR A O 1
ATOM 858 N N . HIS A 1 108 ? -1.171 4.922 -15.474 1.00 96.44 108 HIS A N 1
ATOM 859 C CA . HIS A 1 108 ? -1.742 5.466 -16.705 1.00 96.44 108 HIS A CA 1
ATOM 860 C C . HIS A 1 108 ? -2.360 4.328 -17.536 1.00 96.44 108 HIS A C 1
ATOM 862 O O . HIS A 1 108 ? -1.759 3.264 -17.697 1.00 96.44 108 HIS A O 1
ATOM 868 N N . ASP A 1 109 ? -3.560 4.553 -18.068 1.00 96.44 109 ASP A N 1
ATOM 869 C CA . ASP A 1 109 ? -4.248 3.675 -19.024 1.00 96.44 109 ASP A CA 1
ATOM 870 C C . ASP A 1 109 ? -4.756 4.586 -20.148 1.00 96.44 109 ASP A C 1
ATOM 872 O O . ASP A 1 109 ? -5.682 5.376 -19.947 1.00 96.44 109 ASP A O 1
ATOM 876 N N . GLU A 1 110 ? -4.072 4.538 -21.289 1.00 93.94 110 GLU A N 1
ATOM 877 C CA . GLU A 1 110 ? -4.295 5.430 -22.426 1.00 93.94 110 GLU A CA 1
ATOM 878 C C . GLU A 1 110 ? -4.581 4.606 -23.685 1.00 93.94 110 GLU A C 1
ATOM 880 O O . GLU A 1 110 ? -4.010 3.532 -23.887 1.00 93.94 110 GLU A O 1
ATOM 885 N N . ASP A 1 111 ? -5.490 5.096 -24.529 1.00 93.06 111 ASP A N 1
ATOM 886 C CA . ASP A 1 111 ? -5.733 4.523 -25.852 1.00 93.06 111 ASP A CA 1
ATOM 887 C C . ASP A 1 111 ? -4.867 5.259 -26.874 1.00 93.06 111 ASP A C 1
ATOM 889 O O . ASP A 1 111 ? -5.105 6.433 -27.163 1.00 93.06 111 ASP A O 1
ATOM 893 N N . ASP A 1 112 ? -3.847 4.575 -27.383 1.00 90.12 112 ASP A N 1
ATOM 894 C CA . ASP A 1 112 ? -2.893 5.121 -28.337 1.00 90.12 112 ASP A CA 1
ATOM 895 C C . ASP A 1 112 ? -3.048 4.385 -29.674 1.00 90.12 112 ASP A C 1
ATOM 897 O O . ASP A 1 112 ? -2.626 3.241 -29.875 1.00 90.12 112 ASP A O 1
ATOM 901 N N . ALA A 1 113 ? -3.703 5.063 -30.616 1.00 86.06 113 ALA A N 1
ATOM 902 C CA . ALA A 1 113 ? -3.954 4.523 -31.944 1.00 86.06 113 ALA A CA 1
ATOM 903 C C . ALA A 1 113 ? -2.654 4.254 -32.726 1.00 86.06 113 ALA A C 1
ATOM 905 O O . ALA A 1 113 ? -2.623 3.315 -33.523 1.00 86.06 113 ALA A O 1
ATOM 906 N N . GLU A 1 114 ? -1.588 5.027 -32.493 1.00 87.75 114 GLU A N 1
ATOM 907 C CA . GLU A 1 114 ? -0.283 4.837 -33.141 1.00 87.75 114 GLU A CA 1
ATOM 908 C C . GLU A 1 114 ? 0.444 3.621 -32.552 1.00 87.75 114 GLU A C 1
ATOM 910 O O . GLU A 1 114 ? 1.024 2.815 -33.287 1.00 87.75 114 GLU A O 1
ATOM 915 N N . ALA A 1 115 ? 0.305 3.414 -31.241 1.00 82.44 115 ALA A N 1
ATOM 916 C CA . ALA A 1 115 ? 0.751 2.205 -30.558 1.00 82.44 115 ALA A CA 1
ATOM 917 C C . ALA A 1 115 ? -0.058 0.955 -30.939 1.00 82.44 115 ALA A C 1
ATOM 919 O O . ALA A 1 115 ? 0.378 -0.159 -30.659 1.00 82.44 115 ALA A O 1
ATOM 920 N N . GLY A 1 116 ? -1.206 1.085 -31.611 1.00 88.88 116 GLY A N 1
ATOM 921 C CA . GLY A 1 116 ? -2.071 -0.040 -31.985 1.00 88.88 116 GLY A CA 1
ATOM 922 C C . GLY A 1 116 ? -3.063 -0.453 -30.894 1.00 88.88 116 GLY A C 1
ATOM 923 O O . GLY A 1 116 ? -3.522 -1.597 -30.881 1.00 88.88 116 GLY A O 1
ATOM 924 N N . GLY A 1 117 ? -3.396 0.466 -29.986 1.00 92.38 117 GLY A N 1
ATOM 925 C CA . GLY A 1 117 ? -4.447 0.318 -28.989 1.00 92.38 117 GLY A CA 1
ATOM 926 C C . GLY A 1 117 ? -4.002 0.753 -27.599 1.00 92.38 117 GLY A C 1
ATOM 927 O O . GLY A 1 117 ? -3.174 1.638 -27.413 1.00 92.38 117 GLY A O 1
ATOM 928 N N . ARG A 1 118 ? -4.561 0.095 -26.585 1.00 95.06 118 ARG A N 1
ATOM 929 C CA . ARG A 1 118 ? -4.385 0.505 -25.194 1.00 95.06 118 ARG A CA 1
ATOM 930 C C . ARG A 1 118 ? -2.983 0.224 -24.656 1.00 95.06 118 ARG A C 1
ATOM 932 O O . ARG A 1 118 ? -2.580 -0.939 -24.572 1.00 95.06 118 ARG A O 1
ATOM 939 N N . VAL A 1 119 ? -2.320 1.268 -24.172 1.00 96.06 119 VAL A N 1
ATOM 940 C CA . VAL A 1 119 ? -1.055 1.208 -23.434 1.00 96.06 119 VAL A CA 1
ATOM 941 C C . VAL A 1 119 ? -1.345 1.388 -21.947 1.00 96.06 119 VAL A C 1
ATOM 943 O O . VAL A 1 119 ? -2.065 2.300 -21.543 1.00 96.06 119 VAL A O 1
ATOM 946 N N . ARG A 1 120 ? -0.792 0.503 -21.112 1.00 97.31 120 ARG A N 1
ATOM 947 C CA . ARG A 1 120 ? -0.898 0.624 -19.650 1.00 97.31 120 ARG A CA 1
ATOM 948 C C . ARG A 1 120 ? 0.475 0.775 -19.045 1.00 97.31 120 ARG A C 1
ATOM 950 O O . ARG A 1 120 ? 1.338 -0.059 -19.298 1.00 97.31 120 ARG A O 1
ATOM 957 N N . THR A 1 121 ? 0.637 1.784 -18.208 1.00 96.88 121 THR A N 1
ATOM 958 C CA . THR A 1 121 ? 1.903 2.080 -17.548 1.00 96.88 121 THR A CA 1
ATOM 959 C C . THR A 1 121 ? 1.673 2.204 -16.053 1.00 96.88 121 THR A C 1
ATOM 961 O O . THR A 1 121 ? 0.738 2.874 -15.623 1.00 96.88 121 THR A O 1
ATOM 964 N N . ALA A 1 122 ? 2.532 1.578 -15.261 1.00 97.75 122 ALA A N 1
ATOM 965 C CA . ALA A 1 122 ? 2.637 1.814 -13.832 1.00 97.75 122 ALA A CA 1
ATOM 966 C C . ALA A 1 122 ? 4.076 2.215 -13.518 1.00 97.75 122 ALA A C 1
ATOM 968 O O . ALA A 1 122 ? 5.010 1.594 -14.024 1.00 97.75 122 ALA A O 1
ATOM 969 N N . TYR A 1 123 ? 4.279 3.244 -12.702 1.00 97.31 123 TYR A N 1
ATOM 970 C CA . TYR A 1 123 ? 5.624 3.607 -12.274 1.00 97.31 123 TYR A CA 1
ATOM 971 C C . TYR A 1 123 ? 5.685 4.082 -10.830 1.00 97.31 123 TYR A C 1
ATOM 973 O O . TYR A 1 123 ? 4.715 4.613 -10.294 1.00 97.31 123 TYR A O 1
ATOM 981 N N . LEU A 1 124 ? 6.858 3.926 -10.224 1.00 96.62 124 LEU A N 1
ATOM 982 C CA . LEU A 1 124 ? 7.201 4.494 -8.923 1.00 96.62 124 LEU A CA 1
ATOM 983 C C . LEU A 1 124 ? 8.582 5.143 -8.976 1.00 96.62 124 LEU A C 1
ATOM 985 O O . LEU A 1 124 ? 9.397 4.835 -9.848 1.00 96.62 124 LEU A O 1
ATOM 989 N N . PHE A 1 125 ? 8.851 6.051 -8.044 1.00 94.38 125 PHE A N 1
ATOM 990 C CA . PHE A 1 125 ? 10.149 6.714 -7.934 1.00 94.38 125 PHE A CA 1
ATOM 991 C C . PHE A 1 125 ? 11.094 5.935 -7.024 1.00 94.38 125 PHE A C 1
ATOM 993 O O . PHE A 1 125 ? 10.689 5.396 -5.993 1.00 94.38 125 PHE A O 1
ATOM 1000 N N . ALA A 1 126 ? 12.380 5.946 -7.366 1.00 93.06 126 ALA A N 1
ATOM 1001 C CA . ALA A 1 126 ? 13.429 5.480 -6.479 1.00 93.06 126 ALA A CA 1
ATOM 1002 C C . ALA A 1 126 ? 13.391 6.264 -5.159 1.00 93.06 126 ALA A C 1
ATOM 1004 O O . ALA A 1 126 ? 13.270 7.497 -5.140 1.00 93.06 126 ALA A O 1
ATOM 1005 N N . LYS A 1 127 ? 13.515 5.532 -4.048 1.00 91.38 127 LYS A N 1
ATOM 1006 C CA . LYS A 1 127 ? 13.585 6.110 -2.702 1.00 91.38 127 LYS A CA 1
ATOM 1007 C C . LYS A 1 127 ? 14.802 7.020 -2.555 1.00 91.38 127 LYS A C 1
ATOM 1009 O O . LYS A 1 127 ? 14.667 8.130 -2.035 1.00 91.38 127 LYS A O 1
ATOM 1014 N N . ASP A 1 128 ? 15.944 6.561 -3.054 1.00 90.44 128 ASP A N 1
ATOM 1015 C CA . ASP A 1 128 ? 17.220 7.256 -2.963 1.00 90.44 128 ASP A CA 1
ATOM 1016 C C . ASP A 1 128 ? 17.587 7.924 -4.302 1.00 90.44 128 ASP A C 1
ATOM 1018 O O . ASP A 1 128 ? 17.208 7.424 -5.368 1.00 90.44 128 ASP A O 1
ATOM 1022 N N . PRO A 1 129 ? 18.303 9.064 -4.281 1.00 90.00 129 PRO A N 1
ATOM 1023 C CA . PRO A 1 129 ? 18.812 9.684 -5.498 1.00 90.00 129 PRO A CA 1
ATOM 1024 C C . PRO A 1 129 ? 19.862 8.806 -6.182 1.00 90.00 129 PRO A C 1
ATOM 1026 O O . PRO A 1 129 ? 20.636 8.117 -5.521 1.00 90.00 129 PRO A O 1
ATOM 1029 N N . ILE A 1 130 ? 19.942 8.900 -7.507 1.00 87.56 130 ILE A N 1
ATOM 1030 C CA . ILE A 1 130 ? 20.882 8.119 -8.332 1.00 87.56 130 ILE A CA 1
ATOM 1031 C C . ILE A 1 130 ? 22.140 8.906 -8.727 1.00 87.56 130 ILE A C 1
ATOM 1033 O O . ILE A 1 130 ? 22.993 8.405 -9.455 1.00 87.56 130 ILE A O 1
ATOM 1037 N N . GLY A 1 131 ? 22.269 10.147 -8.260 1.00 84.94 131 GLY A N 1
ATOM 1038 C CA . GLY A 1 131 ? 23.403 11.014 -8.563 1.00 84.94 131 GLY A CA 1
ATOM 1039 C C . GLY A 1 131 ? 23.442 12.262 -7.680 1.00 84.94 131 GLY A C 1
ATOM 1040 O O . GLY A 1 131 ? 22.536 12.479 -6.871 1.00 84.94 131 GLY A O 1
ATOM 1041 N N . PRO A 1 132 ? 24.492 13.091 -7.805 1.00 85.50 132 PRO A N 1
ATOM 1042 C CA . PRO A 1 132 ? 24.608 14.323 -7.038 1.00 85.50 132 PRO A CA 1
ATOM 1043 C C . PRO A 1 132 ? 23.567 15.367 -7.471 1.00 85.50 132 PRO A C 1
ATOM 1045 O O . PRO A 1 132 ? 23.162 15.436 -8.633 1.00 85.50 132 PRO A O 1
ATOM 1048 N N . ALA A 1 133 ? 23.166 16.217 -6.526 1.00 86.50 133 ALA A N 1
ATOM 1049 C CA . ALA A 1 133 ? 22.434 17.438 -6.838 1.00 86.50 133 ALA A CA 1
ATOM 1050 C C . ALA A 1 133 ? 23.351 18.436 -7.557 1.00 86.50 133 ALA A C 1
ATOM 1052 O O . ALA A 1 133 ? 24.530 18.574 -7.228 1.00 86.50 133 ALA A O 1
ATOM 1053 N N . GLU A 1 134 ? 22.785 19.158 -8.516 1.00 86.69 134 GLU A N 1
ATOM 1054 C CA . GLU A 1 134 ? 23.440 20.295 -9.161 1.00 86.69 134 GLU A CA 1
ATOM 1055 C C . GLU A 1 134 ? 22.986 21.596 -8.486 1.00 86.69 134 GLU A C 1
ATOM 1057 O O . GLU A 1 134 ? 21.961 21.633 -7.804 1.00 86.69 134 GLU A O 1
ATOM 1062 N N . ALA A 1 135 ? 23.750 22.680 -8.639 1.00 89.94 135 ALA A N 1
ATOM 1063 C CA . ALA A 1 135 ? 23.453 23.940 -7.961 1.00 89.94 135 ALA A CA 1
ATOM 1064 C C . ALA A 1 135 ? 22.051 24.464 -8.330 1.00 89.94 135 ALA A C 1
ATOM 1066 O O . ALA A 1 135 ? 21.785 24.794 -9.483 1.00 89.94 135 ALA A O 1
ATOM 1067 N N . GLY A 1 136 ? 21.167 24.559 -7.332 1.00 88.62 136 GLY A N 1
ATOM 1068 C CA . GLY A 1 136 ? 19.787 25.019 -7.511 1.00 88.62 136 GLY A CA 1
ATOM 1069 C C . GLY A 1 136 ? 18.809 23.961 -8.037 1.00 88.62 136 GLY A C 1
ATOM 1070 O O . GLY A 1 136 ? 17.672 24.315 -8.333 1.00 88.62 136 GLY A O 1
ATOM 1071 N N . MET A 1 137 ? 19.214 22.691 -8.139 1.00 86.38 137 MET A N 1
ATOM 1072 C CA . MET A 1 137 ? 18.357 21.587 -8.582 1.00 86.38 137 MET A CA 1
ATOM 1073 C C . MET A 1 137 ? 18.328 20.458 -7.549 1.00 86.38 137 MET A C 1
ATOM 1075 O O . MET A 1 137 ? 19.290 20.241 -6.813 1.00 86.38 137 MET A O 1
ATOM 1079 N N . GLU A 1 138 ? 17.225 19.711 -7.503 1.00 86.50 138 GLU A N 1
ATOM 1080 C CA . GLU A 1 138 ? 17.152 18.487 -6.698 1.00 86.50 138 GLU A CA 1
ATOM 1081 C C . GLU A 1 138 ? 18.125 17.423 -7.231 1.00 86.50 138 GLU A C 1
ATOM 1083 O O . GLU A 1 138 ? 18.628 17.530 -8.348 1.00 86.50 138 GLU A O 1
ATOM 1088 N N . ALA A 1 139 ? 18.440 16.396 -6.442 1.00 88.94 139 ALA A N 1
ATOM 1089 C CA . ALA A 1 139 ? 19.228 15.259 -6.921 1.00 88.94 139 ALA A CA 1
ATOM 1090 C C . ALA A 1 139 ? 18.371 14.371 -7.848 1.00 88.94 139 ALA A C 1
ATOM 1092 O O . ALA A 1 139 ? 17.185 14.195 -7.566 1.00 88.94 139 ALA A O 1
ATOM 1093 N N . PRO A 1 140 ? 18.927 13.817 -8.944 1.00 89.00 140 PRO A N 1
ATOM 1094 C CA . PRO A 1 140 ? 18.134 13.061 -9.907 1.00 89.00 140 PRO A CA 1
ATOM 1095 C C . PRO A 1 140 ? 17.641 11.754 -9.292 1.00 89.00 140 PRO A C 1
ATOM 1097 O O . PRO A 1 140 ? 18.361 11.110 -8.520 1.00 89.00 140 PRO A O 1
ATOM 1100 N N . ARG A 1 141 ? 16.431 11.341 -9.673 1.00 91.25 141 ARG A N 1
ATOM 1101 C CA . ARG A 1 141 ? 15.858 10.044 -9.298 1.00 91.25 141 ARG A CA 1
ATOM 1102 C C . ARG A 1 141 ? 15.601 9.190 -10.534 1.00 91.25 141 ARG A C 1
ATOM 1104 O O . ARG A 1 141 ? 15.288 9.699 -11.610 1.00 91.25 141 ARG A O 1
ATOM 1111 N N . ALA A 1 142 ? 15.718 7.878 -10.357 1.00 93.19 142 ALA A N 1
ATOM 1112 C CA . ALA A 1 142 ? 15.180 6.922 -11.314 1.00 93.19 142 ALA A CA 1
ATOM 1113 C C . ALA A 1 142 ? 13.693 6.675 -11.035 1.00 93.19 142 ALA A C 1
ATOM 1115 O O . ALA A 1 142 ? 13.222 6.819 -9.904 1.00 93.19 142 ALA A O 1
ATOM 1116 N N . ARG A 1 143 ? 12.973 6.241 -12.061 1.00 95.19 143 ARG A N 1
ATOM 1117 C CA . ARG A 1 143 ? 11.642 5.651 -11.970 1.00 95.19 143 ARG A CA 1
ATOM 1118 C C . ARG A 1 143 ? 11.715 4.201 -12.412 1.00 95.19 143 ARG A C 1
ATOM 1120 O 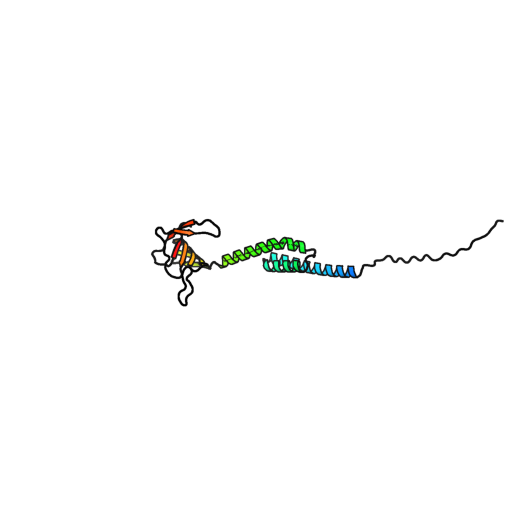O . ARG A 1 143 ? 12.289 3.932 -13.461 1.00 95.19 143 ARG A O 1
ATOM 1127 N N . LEU A 1 144 ? 11.127 3.294 -11.642 1.00 96.19 144 LEU A N 1
ATOM 1128 C CA . LEU A 1 144 ? 10.825 1.950 -12.125 1.00 96.19 144 LEU A CA 1
ATOM 1129 C C . LEU A 1 144 ? 9.522 2.031 -12.906 1.00 96.19 144 LEU A C 1
ATOM 1131 O O . LEU A 1 144 ? 8.525 2.498 -12.360 1.00 96.19 144 LEU A O 1
ATOM 1135 N N . VAL A 1 145 ? 9.539 1.590 -14.158 1.00 96.88 145 VAL A N 1
ATOM 1136 C CA . VAL A 1 145 ? 8.392 1.635 -15.059 1.00 96.88 145 VAL A CA 1
ATOM 1137 C C . VAL A 1 145 ? 8.051 0.225 -15.516 1.00 96.88 145 VAL A C 1
ATOM 1139 O O . VAL A 1 145 ? 8.914 -0.507 -15.997 1.00 96.88 145 VAL A O 1
ATOM 1142 N N . LEU A 1 146 ? 6.781 -0.136 -15.367 1.00 96.81 146 LEU A N 1
ATOM 1143 C CA . LEU A 1 146 ? 6.167 -1.321 -15.946 1.00 96.81 146 LEU A CA 1
ATOM 1144 C C . LEU A 1 146 ? 5.222 -0.841 -17.037 1.00 96.81 146 LEU A C 1
ATOM 1146 O O . LEU A 1 146 ? 4.336 -0.024 -16.770 1.00 96.81 146 LEU A O 1
ATOM 1150 N N . ARG A 1 147 ? 5.388 -1.342 -18.256 1.00 96.00 147 ARG A N 1
ATOM 1151 C CA . ARG A 1 147 ? 4.572 -0.935 -19.397 1.00 96.00 147 ARG A CA 1
ATOM 1152 C C . ARG A 1 147 ? 4.062 -2.154 -20.138 1.00 96.00 147 ARG A C 1
ATOM 1154 O O . ARG A 1 147 ? 4.845 -2.988 -20.557 1.00 96.00 147 ARG A O 1
ATOM 1161 N N . ARG A 1 148 ? 2.757 -2.211 -20.374 1.00 95.81 148 ARG A N 1
ATOM 1162 C CA . ARG A 1 148 ? 2.144 -3.114 -21.347 1.00 95.81 148 ARG A CA 1
ATOM 1163 C C . ARG A 1 148 ? 1.880 -2.344 -22.626 1.00 95.81 148 ARG A C 1
ATOM 1165 O O . ARG A 1 148 ? 1.038 -1.443 -22.633 1.00 95.81 148 ARG A O 1
ATOM 1172 N N . HIS A 1 149 ? 2.580 -2.716 -23.689 1.00 94.06 149 HIS A N 1
ATOM 1173 C CA . HIS A 1 149 ? 2.476 -2.105 -25.004 1.00 94.06 149 HIS A CA 1
ATOM 1174 C C . HIS A 1 149 ? 1.949 -3.125 -26.028 1.00 94.06 149 HIS A C 1
ATOM 1176 O O . HIS A 1 149 ? 2.523 -4.205 -26.166 1.00 94.06 149 HIS A O 1
ATOM 1182 N N . PRO A 1 150 ? 0.886 -2.819 -26.788 1.00 93.19 150 PRO A N 1
ATOM 1183 C CA . PRO A 1 150 ? 0.250 -3.809 -27.657 1.00 93.19 150 PRO A CA 1
ATOM 1184 C C . PRO A 1 150 ? 1.148 -4.301 -28.803 1.00 93.19 150 PRO A C 1
ATOM 1186 O O . PRO A 1 150 ? 0.996 -5.440 -29.237 1.00 93.19 150 PRO A O 1
ATOM 1189 N N . GLN A 1 151 ? 2.106 -3.491 -29.264 1.00 90.25 151 GLN A N 1
ATOM 1190 C CA . GLN A 1 151 ? 3.065 -3.896 -30.303 1.00 90.25 151 GLN A CA 1
ATOM 1191 C C . GLN A 1 151 ? 4.390 -4.444 -29.763 1.00 90.25 151 GLN A C 1
ATOM 1193 O O . GLN A 1 151 ? 5.059 -5.195 -30.468 1.00 90.25 151 GLN A O 1
ATOM 1198 N N . TRP A 1 152 ? 4.799 -4.049 -28.554 1.00 86.69 152 TRP A N 1
ATOM 1199 C CA . TRP A 1 152 ? 6.150 -4.334 -28.037 1.00 86.69 152 TRP A CA 1
ATOM 1200 C C . TRP A 1 152 ? 6.153 -5.347 -26.890 1.00 86.69 152 TRP A C 1
ATOM 1202 O O . TRP A 1 152 ? 7.200 -5.891 -26.566 1.00 86.69 152 TRP A O 1
ATOM 1212 N N . GLY A 1 153 ? 4.979 -5.675 -26.346 1.00 91.25 153 GLY A N 1
ATOM 1213 C CA . GLY A 1 153 ? 4.831 -6.594 -25.227 1.00 91.25 153 GLY A CA 1
ATOM 1214 C C . GLY A 1 153 ? 4.883 -5.887 -23.877 1.00 91.25 153 GLY A C 1
ATOM 1215 O O . GLY A 1 153 ? 4.588 -4.695 -23.764 1.00 91.25 153 GLY A O 1
ATOM 1216 N N . ASP A 1 154 ? 5.200 -6.665 -22.848 1.00 94.56 154 ASP A N 1
ATOM 1217 C CA . ASP A 1 154 ? 5.344 -6.177 -21.482 1.00 94.56 154 ASP A CA 1
ATOM 1218 C C . ASP A 1 154 ? 6.826 -5.837 -21.232 1.00 94.56 154 ASP A C 1
ATOM 1220 O O . ASP A 1 154 ? 7.700 -6.682 -21.414 1.00 94.56 154 ASP A O 1
ATOM 1224 N N . ASP A 1 155 ? 7.096 -4.602 -20.813 1.00 94.25 155 ASP A N 1
ATOM 1225 C CA . ASP A 1 155 ? 8.429 -4.075 -20.525 1.00 94.25 155 ASP A CA 1
ATOM 1226 C C . ASP A 1 155 ? 8.570 -3.711 -19.044 1.00 94.25 155 ASP A C 1
ATOM 1228 O O . ASP A 1 155 ? 7.661 -3.135 -18.435 1.00 94.25 155 ASP A O 1
ATOM 1232 N N . VAL A 1 156 ? 9.766 -3.948 -18.503 1.00 96.00 156 VAL A N 1
ATOM 1233 C CA . VAL A 1 156 ? 10.218 -3.414 -17.214 1.00 96.00 156 VAL A CA 1
ATOM 1234 C C . VAL A 1 156 ? 11.505 -2.638 -17.448 1.00 96.00 156 VAL A C 1
ATOM 1236 O O . VAL A 1 156 ? 12.465 -3.171 -18.003 1.00 96.00 156 VAL A O 1
ATOM 1239 N N . TYR A 1 157 ? 11.550 -1.373 -17.045 1.00 94.94 157 TYR A N 1
ATOM 1240 C CA . TYR A 1 157 ? 12.740 -0.547 -17.236 1.00 94.94 157 TYR A CA 1
ATOM 1241 C C . TYR A 1 157 ? 12.896 0.507 -16.148 1.00 94.94 157 TYR A C 1
ATOM 1243 O O . TYR A 1 157 ? 11.929 0.964 -15.537 1.00 94.94 157 TYR A O 1
ATOM 1251 N N . LEU A 1 158 ? 14.142 0.903 -15.907 1.00 94.81 158 LEU A N 1
ATOM 1252 C CA . LEU A 1 158 ? 14.456 2.079 -15.110 1.00 94.81 158 LEU A CA 1
ATOM 1253 C C . LEU A 1 158 ? 14.588 3.275 -16.046 1.00 94.81 158 LEU A C 1
ATOM 1255 O O . LEU A 1 158 ? 15.273 3.190 -17.060 1.00 94.81 158 LEU A O 1
ATOM 1259 N N . LEU A 1 159 ? 13.960 4.390 -15.690 1.00 94.44 159 LEU A N 1
ATOM 1260 C CA . LEU A 1 159 ? 14.034 5.657 -16.410 1.00 94.44 159 LEU A CA 1
ATOM 1261 C C . LEU A 1 159 ? 14.664 6.716 -15.507 1.00 94.44 159 LEU A C 1
ATOM 1263 O O . LEU A 1 159 ? 14.141 7.002 -14.432 1.00 94.44 159 LEU A O 1
ATOM 1267 N N . SER A 1 160 ? 15.767 7.315 -15.935 1.00 90.00 160 SER A N 1
ATOM 1268 C CA . SER A 1 160 ? 16.403 8.429 -15.238 1.00 90.00 160 SER A CA 1
ATOM 1269 C C . SER A 1 160 ? 15.844 9.764 -15.723 1.00 90.00 160 SER A C 1
ATOM 1271 O O . SER A 1 160 ? 15.603 9.969 -16.911 1.00 90.00 160 SER A O 1
ATOM 1273 N N . GLU A 1 161 ? 15.676 10.711 -14.802 1.00 83.56 161 GLU A N 1
ATOM 1274 C CA . GLU A 1 161 ? 15.366 12.104 -15.141 1.00 83.56 161 GLU A CA 1
ATOM 1275 C C . GLU A 1 161 ? 16.543 12.830 -15.803 1.00 83.56 161 GLU A C 1
ATOM 1277 O O . GLU A 1 161 ? 16.335 13.810 -16.517 1.00 83.56 161 GLU A O 1
ATOM 1282 N N . ARG A 1 162 ? 17.778 12.377 -15.554 1.00 80.25 162 ARG A N 1
ATOM 1283 C CA . ARG A 1 162 ? 18.999 13.011 -16.061 1.00 80.25 162 ARG A CA 1
ATOM 1284 C C . ARG A 1 162 ? 20.100 12.007 -16.341 1.00 80.25 162 ARG A C 1
ATOM 1286 O O . ARG A 1 162 ? 20.400 11.158 -15.506 1.00 80.25 162 ARG A O 1
ATOM 1293 N N . GLY A 1 163 ? 20.775 12.223 -17.466 1.00 71.81 163 GLY A N 1
ATOM 1294 C CA . GLY A 1 163 ? 21.945 11.457 -17.870 1.00 71.81 163 GLY A CA 1
ATOM 1295 C C . GLY A 1 163 ? 21.599 10.013 -18.256 1.00 71.81 163 GLY A C 1
ATOM 1296 O O . GLY A 1 163 ? 20.650 9.429 -17.733 1.00 71.81 163 GLY A O 1
ATOM 1297 N N . PRO A 1 164 ? 22.350 9.417 -19.191 1.00 71.06 164 PRO A N 1
ATOM 1298 C CA . PRO A 1 164 ? 22.158 8.019 -19.534 1.00 71.06 164 PRO A CA 1
ATOM 1299 C C . PRO A 1 164 ? 22.647 7.126 -18.390 1.00 71.06 164 PRO A C 1
ATOM 1301 O O . PRO A 1 164 ? 23.633 7.440 -17.717 1.00 71.06 164 PRO A O 1
ATOM 1304 N N . PHE A 1 165 ? 21.997 5.978 -18.209 1.00 84.75 165 PHE A N 1
ATOM 1305 C CA . PHE A 1 165 ? 22.616 4.887 -17.465 1.00 84.75 165 PHE A CA 1
ATOM 1306 C C . PHE A 1 165 ? 23.887 4.442 -18.196 1.00 84.75 165 PHE A C 1
ATOM 1308 O O . PHE A 1 165 ? 23.948 4.455 -19.425 1.00 84.75 165 PHE A O 1
ATOM 1315 N N . SER A 1 166 ? 24.903 4.036 -17.444 1.00 84.81 166 SER A N 1
ATOM 1316 C CA . SER A 1 166 ? 26.021 3.266 -17.978 1.00 84.81 166 SER A CA 1
ATOM 1317 C C . SER A 1 166 ? 25.869 1.821 -17.524 1.00 84.81 166 SER A C 1
ATOM 1319 O O . SER A 1 166 ? 25.502 1.554 -16.380 1.00 84.81 166 SER A O 1
ATOM 1321 N N . CYS A 1 167 ? 26.134 0.883 -18.428 1.00 87.94 167 CYS A N 1
ATOM 1322 C CA . CYS A 1 167 ? 26.100 -0.539 -18.121 1.00 87.94 167 CYS A CA 1
ATOM 1323 C C . CYS A 1 167 ? 27.367 -1.217 -18.640 1.00 87.94 167 CYS A C 1
ATOM 1325 O O . CYS A 1 167 ? 27.988 -0.746 -19.596 1.00 87.94 167 CYS A O 1
ATOM 1327 N N . GLY A 1 168 ? 27.767 -2.300 -17.976 1.00 86.62 168 GLY A N 1
ATOM 1328 C CA . GLY A 1 168 ? 28.903 -3.111 -18.396 1.00 86.62 168 GLY A CA 1
ATOM 1329 C C . GLY A 1 168 ? 28.667 -3.823 -19.730 1.00 86.62 168 GLY A C 1
ATOM 1330 O O . GLY A 1 168 ? 27.602 -3.729 -20.338 1.00 86.62 168 GLY A O 1
ATOM 1331 N N . ASN A 1 169 ? 29.682 -4.567 -20.170 1.00 87.88 169 ASN A N 1
ATOM 1332 C CA . ASN A 1 169 ? 29.564 -5.515 -21.273 1.00 87.88 169 ASN A CA 1
ATOM 1333 C C . ASN A 1 169 ? 30.086 -6.893 -20.805 1.00 87.88 169 ASN A C 1
ATOM 1335 O O . ASN A 1 169 ? 31.306 -7.040 -20.676 1.00 87.88 169 ASN A O 1
ATOM 1339 N N . PRO A 1 170 ? 29.210 -7.876 -20.514 1.00 89.31 170 PRO A N 1
ATOM 1340 C CA . PRO A 1 170 ? 27.752 -7.839 -20.684 1.00 89.31 170 PRO A CA 1
ATOM 1341 C C . PRO A 1 170 ? 27.056 -6.878 -19.707 1.00 89.31 170 PRO A C 1
ATOM 1343 O O . PRO A 1 170 ? 27.593 -6.551 -18.647 1.00 89.31 170 PRO A O 1
ATOM 1346 N N . CYS A 1 171 ? 25.866 -6.408 -20.086 1.00 93.88 171 CYS A N 1
ATOM 1347 C CA . CYS A 1 171 ? 25.047 -5.571 -19.218 1.00 93.88 171 CYS A CA 1
ATOM 1348 C C . CYS A 1 171 ? 24.239 -6.455 -18.262 1.00 93.88 171 CYS A C 1
ATOM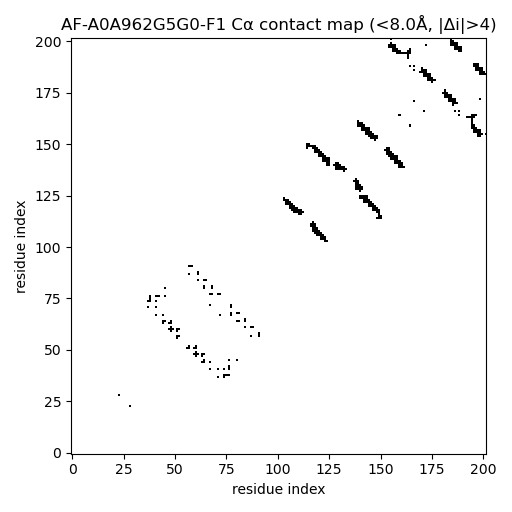 1350 O O . CYS A 1 171 ? 23.348 -7.189 -18.686 1.00 93.88 171 CYS A O 1
ATOM 1352 N N . GLU A 1 172 ? 24.568 -6.388 -16.973 1.00 95.06 172 GLU A N 1
ATOM 1353 C CA . GLU A 1 172 ? 23.975 -7.209 -15.918 1.00 95.06 172 GLU A CA 1
ATOM 1354 C C . GLU A 1 172 ? 23.475 -6.325 -14.772 1.00 95.06 172 GLU A C 1
ATOM 1356 O O . GLU A 1 172 ? 24.174 -5.418 -14.314 1.00 95.06 172 GLU A O 1
ATOM 1361 N N . LEU A 1 173 ? 22.264 -6.607 -14.297 1.00 93.50 173 LEU A N 1
ATOM 1362 C CA . LEU A 1 173 ? 21.599 -5.891 -13.217 1.00 93.50 173 LEU A CA 1
ATOM 1363 C C . LEU A 1 173 ? 21.417 -6.811 -12.018 1.00 93.50 173 LEU A C 1
ATOM 1365 O O . LEU A 1 173 ? 20.961 -7.942 -12.161 1.00 93.50 173 LEU A O 1
ATOM 1369 N N . GLN A 1 174 ? 21.733 -6.307 -10.829 1.00 93.50 174 GLN A N 1
ATOM 1370 C CA . GLN A 1 174 ? 21.424 -6.987 -9.577 1.00 93.50 174 GLN A CA 1
ATOM 1371 C C . GLN A 1 174 ? 20.070 -6.504 -9.065 1.00 93.50 174 GLN A C 1
ATOM 1373 O O . GLN A 1 174 ? 19.877 -5.311 -8.837 1.00 93.50 174 GLN A O 1
ATOM 1378 N N . VAL A 1 175 ? 19.139 -7.435 -8.887 1.00 93.56 175 VAL A N 1
ATOM 1379 C CA . VAL A 1 175 ? 17.778 -7.164 -8.429 1.00 93.56 175 VAL A CA 1
ATOM 1380 C C . VAL A 1 175 ? 17.515 -7.949 -7.158 1.00 93.56 175 VAL A C 1
ATOM 1382 O O . VAL A 1 175 ? 17.775 -9.148 -7.081 1.00 93.56 175 VAL A O 1
ATOM 1385 N N . GLN A 1 176 ? 16.972 -7.264 -6.161 1.00 94.81 176 GLN A N 1
ATOM 1386 C CA . GLN A 1 176 ? 16.550 -7.842 -4.897 1.00 94.81 176 GLN A CA 1
ATOM 1387 C C . GLN A 1 176 ? 15.178 -7.278 -4.547 1.00 94.81 176 GLN A C 1
ATOM 1389 O O . GLN A 1 176 ? 14.942 -6.079 -4.697 1.00 94.81 176 GLN A O 1
ATOM 1394 N N . PHE A 1 177 ? 14.287 -8.146 -4.083 1.00 91.88 177 PHE A N 1
ATOM 1395 C CA . PHE A 1 177 ? 12.996 -7.752 -3.530 1.00 91.88 177 PHE A CA 1
ATOM 1396 C C . PHE A 1 177 ? 13.020 -7.975 -2.031 1.00 91.88 177 PHE A C 1
ATOM 1398 O O . PHE A 1 177 ? 13.290 -9.097 -1.599 1.00 91.88 177 PHE A O 1
ATOM 1405 N N . ASP A 1 178 ? 12.726 -6.922 -1.271 1.00 90.69 178 ASP A N 1
ATOM 1406 C CA . ASP A 1 178 ? 12.694 -6.943 0.191 1.00 90.69 178 ASP A CA 1
ATOM 1407 C C . ASP A 1 178 ? 13.940 -7.646 0.773 1.00 90.69 178 ASP A C 1
ATOM 1409 O O . ASP A 1 178 ? 15.068 -7.314 0.407 1.00 90.69 178 ASP A O 1
ATOM 1413 N N . ASP A 1 179 ? 13.741 -8.649 1.630 1.00 93.19 179 ASP A N 1
ATOM 1414 C CA . ASP A 1 179 ? 14.802 -9.455 2.247 1.00 93.19 179 ASP A CA 1
ATOM 1415 C C . ASP A 1 179 ? 15.146 -10.734 1.445 1.00 93.19 179 ASP A C 1
ATOM 1417 O O . ASP A 1 179 ? 15.742 -11.676 1.971 1.00 93.19 179 ASP A O 1
ATOM 1421 N N . GLY A 1 180 ? 14.730 -10.811 0.178 1.00 94.88 180 GLY A N 1
ATOM 1422 C CA . GLY A 1 180 ? 14.956 -11.959 -0.702 1.00 94.88 180 GLY A CA 1
ATOM 1423 C C . GLY A 1 180 ? 16.396 -12.090 -1.210 1.00 94.88 180 GLY A C 1
ATOM 1424 O O . GLY A 1 180 ? 17.261 -11.259 -0.945 1.00 94.88 180 GLY A O 1
ATOM 1425 N N . GLU A 1 181 ? 16.666 -13.143 -1.984 1.00 95.88 181 GLU A N 1
ATOM 1426 C CA . GLU A 1 181 ? 17.977 -13.338 -2.617 1.00 95.88 181 GLU A CA 1
ATOM 1427 C C . GLU A 1 181 ? 18.207 -12.353 -3.770 1.00 95.88 181 GLU A C 1
ATOM 1429 O O . GLU A 1 181 ? 17.309 -12.096 -4.578 1.00 95.88 181 GLU A O 1
ATOM 1434 N N . VAL A 1 182 ? 19.440 -11.850 -3.875 1.00 96.50 182 VAL A N 1
ATOM 1435 C CA . VAL A 1 182 ? 19.880 -11.050 -5.021 1.00 96.50 182 VAL A CA 1
ATOM 1436 C C . VAL A 1 182 ? 19.944 -11.942 -6.258 1.00 96.50 182 VAL A C 1
ATOM 1438 O O . VAL A 1 182 ? 20.576 -12.998 -6.244 1.00 96.50 182 VAL A O 1
ATOM 1441 N N . ARG A 1 183 ? 19.320 -11.494 -7.345 1.00 94.88 183 ARG A N 1
ATOM 1442 C CA . ARG A 1 183 ? 19.353 -12.145 -8.656 1.00 94.88 183 ARG A CA 1
ATOM 1443 C C . ARG A 1 183 ? 20.072 -11.255 -9.653 1.00 94.88 183 ARG A C 1
ATOM 1445 O O . ARG A 1 183 ? 19.880 -10.043 -9.645 1.00 94.88 183 ARG A O 1
ATOM 1452 N N . THR A 1 184 ? 20.853 -11.868 -10.531 1.00 95.38 184 THR A N 1
ATOM 1453 C CA . THR A 1 184 ? 21.432 -11.180 -11.685 1.00 95.38 184 THR A CA 1
ATOM 1454 C C . THR A 1 184 ? 20.533 -11.406 -12.890 1.00 95.38 184 THR A C 1
ATOM 1456 O O . THR A 1 184 ? 20.244 -12.553 -13.227 1.00 95.38 184 THR A O 1
ATOM 1459 N N . VAL A 1 185 ? 20.096 -10.324 -13.528 1.00 95.19 185 VAL A N 1
ATOM 1460 C CA . VAL A 1 185 ? 19.269 -10.345 -14.742 1.00 95.19 185 VAL A CA 1
ATOM 1461 C C . VAL A 1 185 ? 19.945 -9.536 -15.851 1.00 95.19 185 VAL A C 1
ATOM 1463 O O . VAL A 1 185 ? 20.667 -8.580 -15.543 1.00 95.19 185 VAL A O 1
ATOM 1466 N N . PRO A 1 186 ? 19.758 -9.883 -17.135 1.00 96.06 186 PRO A N 1
ATOM 1467 C CA . PRO A 1 186 ? 20.333 -9.103 -18.221 1.00 96.06 186 PRO A CA 1
ATOM 1468 C C . PRO A 1 186 ? 19.690 -7.713 -18.302 1.00 96.06 186 PRO A C 1
ATOM 1470 O O . PRO A 1 186 ? 18.491 -7.546 -18.069 1.00 96.06 186 PRO A O 1
ATOM 1473 N N . GLY A 1 187 ? 20.496 -6.715 -18.652 1.00 94.81 187 GLY A N 1
ATOM 1474 C CA . GLY A 1 187 ? 20.038 -5.360 -18.933 1.00 94.81 187 GLY A CA 1
ATOM 1475 C C . GLY A 1 187 ? 20.272 -4.962 -20.390 1.00 94.81 187 GLY A C 1
ATOM 1476 O O . GLY A 1 187 ? 21.145 -5.506 -21.064 1.00 94.81 187 GLY A O 1
ATOM 1477 N N . GLU A 1 188 ? 19.521 -3.977 -20.876 1.00 92.88 188 GLU A N 1
ATOM 1478 C CA . GLU A 1 188 ? 19.721 -3.392 -22.207 1.00 92.88 188 GLU A CA 1
ATOM 1479 C C . GLU A 1 188 ? 19.527 -1.871 -22.159 1.00 92.88 188 GLU A C 1
ATOM 1481 O O . GLU A 1 188 ? 18.491 -1.387 -21.706 1.00 92.88 188 GLU A O 1
ATOM 1486 N N . ILE A 1 189 ? 20.519 -1.107 -22.623 1.00 90.81 189 ILE A N 1
ATOM 1487 C CA . ILE A 1 189 ? 20.372 0.339 -22.847 1.00 90.81 189 ILE A CA 1
ATOM 1488 C C . ILE A 1 189 ? 19.843 0.526 -24.274 1.00 90.81 189 ILE A C 1
ATOM 1490 O O . ILE A 1 189 ? 20.462 -0.007 -25.199 1.00 90.81 189 ILE A O 1
ATOM 1494 N N . PRO A 1 190 ? 18.741 1.269 -24.481 1.00 87.44 190 PRO A N 1
ATOM 1495 C CA . PRO A 1 190 ? 18.186 1.466 -25.810 1.00 87.44 190 PRO A CA 1
ATOM 1496 C C . PRO A 1 190 ? 19.131 2.285 -26.696 1.00 87.44 190 PRO A C 1
ATOM 1498 O O . PRO A 1 190 ? 19.734 3.271 -26.265 1.00 87.44 190 PRO A O 1
ATOM 1501 N N . GLU A 1 191 ? 19.211 1.918 -27.975 1.00 83.00 191 GLU A N 1
ATOM 1502 C CA . GLU A 1 191 ? 20.035 2.627 -28.967 1.00 83.00 191 GLU A CA 1
ATOM 1503 C C . GLU A 1 191 ? 19.514 4.040 -29.279 1.00 83.00 191 GLU A C 1
ATOM 1505 O O . GLU A 1 191 ? 20.267 4.901 -29.732 1.00 83.00 191 GLU A O 1
ATOM 1510 N N . THR A 1 192 ? 18.232 4.300 -29.009 1.00 80.25 192 THR A N 1
ATOM 1511 C CA . THR A 1 192 ? 17.542 5.575 -29.267 1.00 80.25 192 THR A CA 1
ATOM 1512 C C . THR A 1 192 ? 17.999 6.716 -28.353 1.00 80.25 192 THR A C 1
ATOM 1514 O O . THR A 1 192 ? 17.600 7.862 -28.557 1.00 80.25 192 THR A O 1
ATOM 1517 N N . GLY A 1 193 ? 18.871 6.441 -27.375 1.00 75.38 193 GLY A N 1
ATOM 1518 C CA . GLY A 1 193 ? 19.498 7.455 -26.521 1.00 75.38 193 GLY A CA 1
ATOM 1519 C C . GLY A 1 193 ? 18.622 7.942 -25.366 1.00 75.38 193 GLY A C 1
ATOM 1520 O O . GLY A 1 193 ? 19.005 8.872 -24.651 1.00 75.38 193 GLY A O 1
ATOM 1521 N N . GLU A 1 194 ? 17.464 7.314 -25.159 1.00 82.62 194 GLU A N 1
ATOM 1522 C CA . GLU A 1 194 ? 16.643 7.519 -23.971 1.00 82.62 194 GLU A CA 1
ATOM 1523 C C . GLU A 1 194 ? 17.454 7.224 -22.706 1.00 82.62 194 GLU A C 1
ATOM 1525 O O . GLU A 1 194 ? 18.308 6.336 -22.664 1.00 82.62 194 GLU A O 1
ATOM 1530 N N . HIS A 1 195 ? 17.166 7.955 -21.632 1.00 89.94 195 HIS A N 1
ATOM 1531 C CA . HIS A 1 195 ? 17.805 7.756 -20.334 1.00 89.94 195 HIS A CA 1
ATOM 1532 C C . HIS A 1 195 ? 17.212 6.544 -19.606 1.00 89.94 195 HIS A C 1
ATOM 1534 O O . HIS A 1 195 ? 16.725 6.663 -18.483 1.00 89.94 195 HIS A O 1
ATOM 1540 N N . ALA A 1 196 ? 17.206 5.387 -20.264 1.00 92.69 196 ALA A N 1
ATOM 1541 C CA . ALA A 1 196 ? 16.566 4.176 -19.784 1.00 92.69 196 ALA A CA 1
ATOM 1542 C C . ALA A 1 196 ? 17.519 2.977 -19.776 1.00 92.69 196 ALA A C 1
ATOM 1544 O O . ALA A 1 196 ? 18.509 2.932 -20.503 1.00 92.69 196 ALA A O 1
ATOM 1545 N N . ILE A 1 197 ? 17.203 2.001 -18.933 1.00 93.50 197 ILE A N 1
ATOM 1546 C CA . ILE A 1 197 ? 17.785 0.664 -18.981 1.00 93.50 197 ILE A CA 1
ATOM 1547 C C . ILE A 1 197 ? 16.667 -0.354 -18.783 1.00 93.50 197 ILE A C 1
ATOM 1549 O O . ILE A 1 197 ? 15.947 -0.325 -17.783 1.00 93.50 197 ILE A O 1
ATOM 1553 N N . PHE A 1 198 ? 16.492 -1.222 -19.770 1.00 94.06 198 PHE A N 1
ATOM 1554 C CA . PHE A 1 198 ? 15.506 -2.290 -19.755 1.00 94.06 198 PHE A CA 1
ATOM 1555 C C . PHE A 1 198 ? 16.033 -3.462 -18.948 1.00 94.06 198 PHE A C 1
ATOM 1557 O O . PHE A 1 198 ? 17.194 -3.844 -19.083 1.00 94.06 198 PHE A O 1
ATOM 1564 N N . VAL A 1 199 ? 15.160 -4.034 -18.131 1.00 94.69 199 VAL A N 1
ATOM 1565 C CA . VAL A 1 199 ? 15.395 -5.272 -17.400 1.00 94.69 199 VAL A CA 1
ATOM 1566 C C . VAL A 1 199 ? 14.820 -6.401 -18.245 1.00 94.69 199 VAL A C 1
AT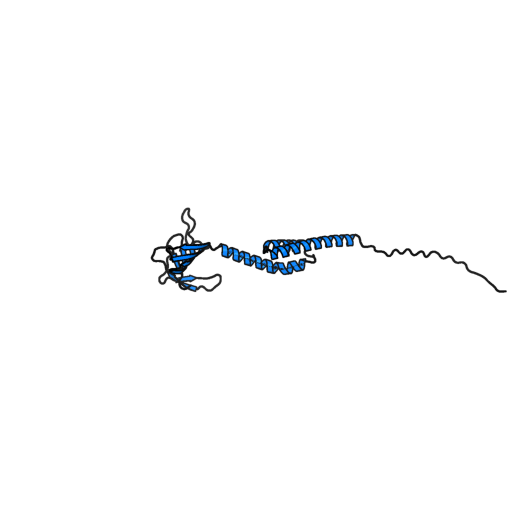OM 1568 O O . VAL A 1 199 ? 13.636 -6.381 -18.579 1.00 94.69 199 VAL A O 1
ATOM 1571 N N . LYS A 1 200 ? 15.654 -7.361 -18.638 1.00 91.44 200 LYS A N 1
ATOM 1572 C CA . LYS A 1 200 ? 15.232 -8.503 -19.456 1.00 91.44 200 LYS A CA 1
ATOM 1573 C C . LYS A 1 200 ? 14.971 -9.724 -18.582 1.00 91.44 200 LYS A C 1
ATOM 1575 O O . LYS A 1 200 ? 15.490 -9.819 -17.472 1.00 91.44 200 LYS A O 1
ATOM 1580 N N . ASP A 1 201 ? 14.184 -10.650 -19.123 1.00 79.38 201 ASP A N 1
ATOM 1581 C CA . ASP A 1 201 ? 13.876 -11.951 -18.518 1.00 79.38 201 ASP A CA 1
ATOM 1582 C C . ASP A 1 201 ? 13.240 -11.859 -17.117 1.00 79.38 201 ASP A C 1
ATOM 1584 O O . ASP A 1 201 ? 13.649 -12.561 -16.188 1.00 79.38 201 ASP A O 1
ATOM 1588 N N . PHE A 1 202 ? 12.238 -10.981 -16.979 1.00 67.00 202 PHE A N 1
ATOM 1589 C CA . PHE A 1 202 ? 11.429 -10.820 -15.766 1.00 67.00 202 PHE A CA 1
ATOM 1590 C C . PHE A 1 202 ? 10.104 -11.587 -15.810 1.00 67.00 202 PHE A C 1
ATOM 1592 O O . PHE A 1 202 ? 9.473 -11.617 -16.891 1.00 67.00 202 PHE A O 1
#

Sequence (202 aa):
MKSNLAIVALLASMILPLTACDQVDPEAELAQRRQARVEAEVEKQYHNFEQLLASGRADLALNIADHVLKTYPNSKLAPKFKEKVEPLRAQIVAERETRRLDELWVYHDEDDAEAGGRVRTAYLFA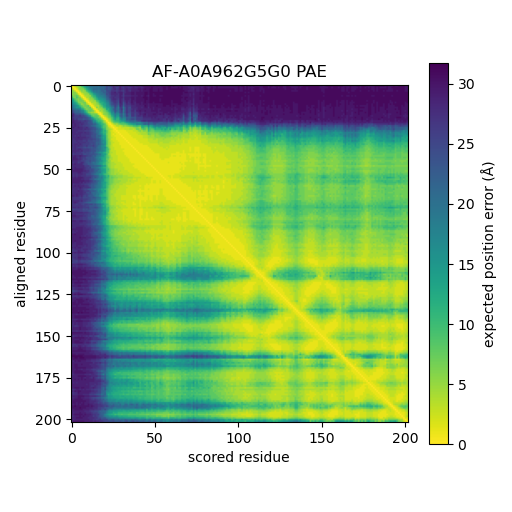KDPIGPAEAGMEAPRARLVLRRHPQWGDDVYLLSERGPFSCGNPCELQVQFDDGEVRTVPGEIPETGEHAIFVKDF

Secondary structure (DSSP, 8-state):
-------------------------HHHHHHHHHHHHHHHHHHHHHHHHHHHHHTT-HHHHHHHHHHHHHH-TTSTTHHHHHHHHHHHHHHHHHHHHHHHHHTT-EEEEEEETTTTEEEEEEEEE-SS-SSPPPTTSPPP-EEEEEEEETTTEEEEEEEESSS-----SS-EEEE--TTS--EEEEEE--TT--SEEEEP--

Solvent-accessible surface area (backbone atoms only — not comparable to full-atom values): 12087 Å² total; per-residue (Å²): 134,81,88,79,89,91,86,89,84,92,82,82,87,86,82,78,78,90,82,86,75,86,80,73,54,68,66,59,52,51,50,50,57,50,49,54,52,51,46,53,51,51,50,53,49,49,53,52,27,55,52,26,48,78,68,71,38,51,72,63,20,49,53,50,44,54,50,44,49,72,75,40,62,85,41,89,58,32,63,63,42,58,71,48,47,61,63,48,51,54,50,52,52,50,54,50,50,52,49,56,58,56,68,53,50,48,78,49,79,45,80,34,76,89,57,67,36,61,35,39,38,40,35,34,68,49,92,61,64,78,51,76,58,50,95,96,48,75,48,38,39,36,28,48,36,40,35,40,35,73,76,81,43,78,46,41,31,42,38,40,79,63,64,67,72,85,73,61,91,76,32,70,39,83,47,64,58,90,92,53,74,75,41,82,37,46,41,45,68,58,90,88,69,56,30,33,37,35,55,44,98,123

Nearest PDB structures (foldseek):
  7tt5-assembly1_D  TM=7.926E-01  e=6.987E-01  Escherichia coli
  9co0-assembly1_D  TM=7.762E-01  e=6.595E-01  Escherichia coli
  3q5m-assembly1_A  TM=7.566E-01  e=6.595E-01  Escherichia coli K-12
  8bwc-assembly1_D  TM=7.717E-01  e=7.844E-01  Escherichia coli
  5waq-assembly1_A  TM=7.945E-01  e=1.979E+00  Neisseria gonorrhoeae FA 1090

pLDDT: mean 87.5, std 15.31, range [35.91, 98.31]

Mean predicted aligned error: 10.92 Å

Foldseek 3Di:
DDDDDDDDDDDDDDPDDPPPDDPPPPVVVVVVVVLVVLQVVLVVLVVVLVVCVVVVNLVVSLVSLVVCCVPPVPHPCNVVSVVVNVVSVVVVVVVVVVVVVVVQKDWDWDFDVVLVGIKIKIKGKDPDAPADADVPGDGKIWMFMWMAGPVPGIWTKIAIPDDADDADVQRWDWDDDDPGDTDIFGWDGDPVRGNMITTPDD

Radius of gyration: 40.29 Å; Cα contacts (8 Å, |Δi|>4): 246; chains: 1; bounding box: 97×55×133 Å